Protein AF-A0A933AFI7-F1 (afdb_monomer)

Radius of gyration: 32.59 Å; Cα contacts (8 Å, |Δi|>4): 534; chains: 1; bounding box: 44×109×83 Å

Foldseek 3Di:
DDDDDDDDDDDDDDDDDDDDPPPPPPPDPPDPPPPPDPWDDKDKDWLDKDWQFFAAPLFWKKWKFKDFAAQQDKDKDKDAAQFKKKKAWQADWKWKAFPVGIDIDHHSHMDMDHHRGTIMMIDGHRTMMMMMTTDSDDDDDDPDGHTQDIDPDGDPDDGRDTKMKIKMKMKATPPDDWDWDDAQKKAWQDAKKWKDFPNDIDIHDHPHIDTDDPPTTMTIHHPDHGITIMMGMHMD

Sequence (236 aa):
MLEQSSSRPSKWRILVPVAILAVILLQGCASPTPTLTPPPPSVVATKFDASYGSAPAAGWKWGVAEITTGAEERIEETNNHGFAWIFYVIRGSTEIGTADGKKVLAAGEAAIVPARQAHSHRFLPQSQVLVFRPADRPFGEFHRGAKLYESNTALPLTPGQAYKVRIKQLTISPGSAGMTVDANFGYVMEGTLTVRAGDAVSTQQVGKAFGLPSNVTQVVSNGGTTPVRFILVDLH

pLDDT: mean 79.35, std 16.87, range [35.25, 96.69]

Structure (mmCIF, N/CA/C/O backbone):
data_AF-A0A933AFI7-F1
#
_entry.id   AF-A0A933AFI7-F1
#
loop_
_atom_site.group_PDB
_atom_site.id
_atom_site.type_symbol
_atom_site.label_atom_id
_atom_site.label_alt_id
_atom_site.label_comp_id
_atom_site.label_asym_id
_atom_site.label_entity_id
_atom_site.label_seq_id
_atom_site.pdbx_PDB_ins_code
_atom_site.Cartn_x
_atom_site.Cartn_y
_atom_site.Cartn_z
_atom_site.occupancy
_atom_site.B_iso_or_equiv
_atom_site.auth_seq_id
_atom_site.auth_comp_id
_atom_site.auth_asym_id
_atom_site.auth_atom_id
_atom_sit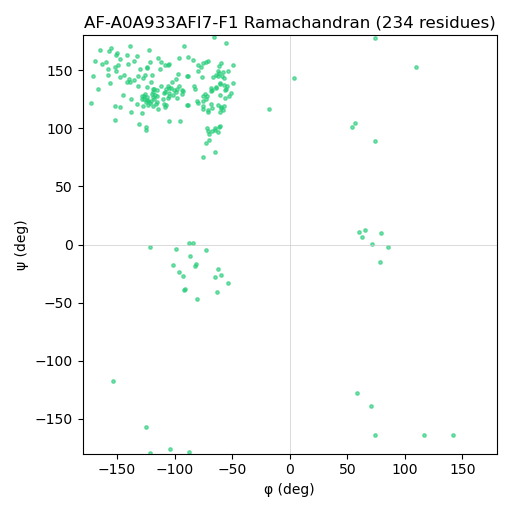e.pdbx_PDB_model_num
ATOM 1 N N . MET A 1 1 ? -19.751 81.060 25.992 1.00 40.50 1 MET A N 1
ATOM 2 C CA . MET A 1 1 ? -19.382 82.437 26.386 1.00 40.50 1 MET A CA 1
ATOM 3 C C . MET A 1 1 ? -19.095 82.399 27.884 1.00 40.50 1 MET A C 1
ATOM 5 O O . MET A 1 1 ? -19.770 81.615 28.532 1.00 40.50 1 MET A O 1
ATOM 9 N N . LEU A 1 2 ? -18.048 83.108 28.331 1.00 39.53 2 LEU A N 1
ATOM 10 C CA . LEU A 1 2 ? -17.676 83.585 29.690 1.00 39.53 2 LEU A CA 1
ATOM 11 C C . LEU A 1 2 ? -18.581 83.153 30.890 1.00 39.53 2 LEU A C 1
ATOM 13 O O . LEU A 1 2 ? -19.794 83.111 30.757 1.00 39.53 2 LEU A O 1
ATOM 17 N N . GLU A 1 3 ? -18.102 82.868 32.109 1.00 38.88 3 GLU A N 1
ATOM 18 C CA . GLU A 1 3 ? -16.879 83.346 32.766 1.00 38.88 3 GLU A CA 1
ATOM 19 C C . GLU A 1 3 ? -16.485 82.511 34.005 1.00 38.88 3 GLU A C 1
ATOM 21 O O . GLU A 1 3 ? -17.251 81.713 34.540 1.00 38.88 3 GLU A O 1
ATOM 26 N N . GLN A 1 4 ? -15.257 82.757 34.459 1.00 40.00 4 GLN A N 1
ATOM 27 C CA . GLN A 1 4 ? -14.673 82.374 35.743 1.00 40.00 4 GLN A CA 1
ATOM 28 C C . GLN A 1 4 ? -15.396 82.990 36.957 1.00 40.00 4 GLN A C 1
ATOM 30 O O . GLN A 1 4 ? -15.785 84.150 36.907 1.00 40.00 4 GLN A O 1
ATOM 35 N N . SER A 1 5 ? -15.397 82.287 38.098 1.00 45.59 5 SER A N 1
ATOM 36 C CA . SER A 1 5 ? -15.122 82.841 39.447 1.00 45.59 5 SER A CA 1
ATOM 37 C C . SER A 1 5 ? -15.033 81.664 40.443 1.00 45.59 5 SER A C 1
ATOM 39 O O . SER A 1 5 ? -15.913 80.815 40.438 1.00 45.59 5 SER A O 1
ATOM 41 N N . SER A 1 6 ? -13.971 81.387 41.210 1.00 44.69 6 SER A N 1
ATOM 42 C CA . SER A 1 6 ? -13.111 82.214 42.077 1.00 44.69 6 SER A CA 1
ATOM 43 C C . SER A 1 6 ? -13.749 82.645 43.408 1.00 44.69 6 SER A C 1
ATOM 45 O O . SER A 1 6 ? -14.269 83.748 43.538 1.00 44.69 6 SER A O 1
ATOM 47 N N . SER A 1 7 ? -13.601 81.826 44.458 1.00 49.75 7 SER A N 1
ATOM 48 C CA . SER A 1 7 ? -13.198 82.320 45.793 1.00 49.75 7 SER A CA 1
ATOM 49 C C . SER A 1 7 ? -12.874 81.190 46.788 1.00 49.75 7 SER A C 1
ATOM 51 O O . SER A 1 7 ? -13.448 80.107 46.765 1.00 49.75 7 SER A O 1
ATOM 53 N N . ARG A 1 8 ? -11.884 81.465 47.647 1.00 44.22 8 ARG A N 1
ATOM 54 C CA . ARG A 1 8 ? -11.471 80.700 48.849 1.00 44.22 8 ARG A CA 1
ATOM 55 C C . ARG A 1 8 ? -12.325 81.192 50.056 1.00 44.22 8 ARG A C 1
ATOM 57 O O . ARG A 1 8 ? -13.075 82.140 49.838 1.00 44.22 8 ARG A O 1
ATOM 64 N N . PRO A 1 9 ? -12.190 80.725 51.324 1.00 53.69 9 PRO A N 1
ATOM 65 C CA . PRO A 1 9 ? -11.223 79.792 51.931 1.00 53.69 9 PRO A CA 1
ATOM 66 C C . PRO A 1 9 ? -11.963 78.608 52.643 1.00 53.69 9 PRO A C 1
ATOM 68 O O . PRO A 1 9 ? -13.068 78.287 52.238 1.00 53.69 9 PRO A O 1
ATOM 71 N N . SER A 1 10 ? -11.473 77.842 53.635 1.00 43.66 10 SER A N 1
ATOM 72 C CA . SER A 1 10 ? -10.356 78.049 54.572 1.00 43.66 10 SER A CA 1
ATOM 73 C C . SER A 1 10 ? -9.693 76.761 55.120 1.00 43.66 10 SER A C 1
ATOM 75 O O . SER A 1 10 ? -9.017 76.061 54.373 1.00 43.66 10 SER A O 1
ATOM 77 N N . LYS A 1 11 ? -9.756 76.530 56.439 1.00 46.41 11 LYS A N 1
ATOM 78 C CA . LYS A 1 11 ? -9.059 75.522 57.256 1.00 46.41 11 LYS A CA 1
ATOM 79 C C . LYS A 1 11 ? -9.853 75.313 58.550 1.00 46.41 11 LYS A C 1
ATOM 81 O O . LYS A 1 11 ? -10.286 76.315 59.097 1.00 46.41 11 LYS A O 1
ATOM 86 N N . TRP A 1 12 ? -9.880 74.096 59.105 1.00 35.25 12 TRP A N 1
ATOM 87 C CA . TRP A 1 12 ? -9.570 73.809 60.524 1.00 35.25 12 TRP A CA 1
ATOM 88 C C . TRP A 1 12 ? -9.371 72.289 60.735 1.00 35.25 12 TRP A C 1
ATOM 90 O O . TRP A 1 12 ? -10.195 71.506 60.290 1.00 35.25 12 TRP A O 1
ATOM 100 N N . ARG A 1 13 ? -8.299 71.929 61.468 1.00 45.53 13 ARG A N 1
ATOM 101 C CA . ARG A 1 13 ? -8.084 70.710 62.301 1.00 45.53 13 ARG A CA 1
ATOM 102 C C . ARG A 1 13 ? -8.293 69.345 61.609 1.00 45.53 13 ARG A C 1
ATOM 104 O O . ARG A 1 13 ? -9.406 68.910 61.376 1.00 45.53 13 ARG A O 1
ATOM 111 N N . ILE A 1 14 ? -7.221 68.659 61.201 1.00 44.84 14 ILE A N 1
ATOM 112 C CA . ILE A 1 14 ? -6.371 67.789 62.051 1.00 44.84 14 ILE A CA 1
ATOM 113 C C . ILE A 1 14 ? -7.169 66.677 62.748 1.00 44.84 14 ILE A C 1
ATOM 115 O O . ILE A 1 14 ? -7.770 66.908 63.793 1.00 44.84 14 ILE A O 1
ATOM 119 N N . LEU A 1 15 ? -7.017 65.457 62.231 1.00 38.81 15 LEU A N 1
ATOM 120 C CA . LEU A 1 15 ? -6.944 64.219 63.007 1.00 38.81 15 LEU A CA 1
ATOM 121 C C . LEU A 1 15 ? -6.102 63.221 62.201 1.00 38.81 15 LEU A C 1
ATOM 123 O O . LEU A 1 15 ? -6.434 62.902 61.063 1.00 38.81 15 LEU A O 1
ATOM 127 N N . VAL A 1 16 ? -4.980 62.781 62.772 1.00 44.69 16 VAL A N 1
ATOM 128 C CA . VAL A 1 16 ? -4.105 61.754 62.190 1.00 44.69 16 VAL A CA 1
ATOM 129 C C . VAL A 1 16 ? -4.446 60.416 62.836 1.00 44.69 16 VAL A C 1
ATOM 131 O O . VAL A 1 16 ? -4.340 60.308 64.057 1.00 44.69 16 VAL A O 1
ATOM 134 N N . PRO A 1 17 ? -4.752 59.384 62.041 1.00 44.03 17 PRO A N 1
ATOM 135 C CA . PRO A 1 17 ? -4.486 58.013 62.429 1.00 44.03 17 PRO A CA 1
ATOM 136 C C . PRO A 1 17 ? -3.451 57.375 61.495 1.00 44.03 17 PRO A C 1
ATOM 138 O O . PRO A 1 17 ? -3.616 57.304 60.280 1.00 44.03 17 PRO A O 1
ATOM 141 N N . VAL A 1 18 ? -2.380 56.915 62.136 1.00 43.66 18 VAL A N 1
ATOM 142 C CA . VAL A 1 18 ? -1.371 55.943 61.697 1.00 43.66 18 VAL A CA 1
ATOM 143 C C . VAL A 1 18 ? -1.817 55.066 60.516 1.00 43.66 18 VAL A C 1
ATOM 145 O O . VAL A 1 18 ? -2.717 54.238 60.649 1.00 43.66 18 VAL A O 1
ATOM 148 N N . ALA A 1 19 ? -1.126 55.189 59.380 1.00 42.03 19 ALA A N 1
ATOM 149 C CA . ALA A 1 19 ? -1.287 54.266 58.263 1.00 42.03 19 ALA A CA 1
ATOM 150 C C . ALA A 1 19 ? -0.680 52.899 58.620 1.00 42.03 19 ALA A C 1
ATOM 152 O O . ALA A 1 19 ? 0.535 52.770 58.778 1.00 42.03 19 ALA A O 1
ATOM 153 N N . ILE A 1 20 ? -1.524 51.872 58.724 1.00 45.84 20 ILE A N 1
ATOM 154 C CA . ILE A 1 20 ? -1.076 50.480 58.811 1.00 45.84 20 ILE A CA 1
ATOM 155 C C . ILE A 1 20 ? -0.538 50.078 57.435 1.00 45.84 20 ILE A C 1
ATOM 157 O O . ILE A 1 20 ? -1.280 50.041 56.452 1.00 45.84 20 ILE A O 1
ATOM 161 N N . LEU A 1 21 ? 0.759 49.779 57.367 1.00 41.38 21 LEU A N 1
ATOM 162 C CA . LEU A 1 21 ? 1.426 49.322 56.152 1.00 41.38 21 LEU A CA 1
ATOM 163 C C . LEU A 1 21 ? 1.011 47.874 55.843 1.00 41.38 21 LEU A C 1
ATOM 165 O O . LEU A 1 21 ? 1.660 46.919 56.268 1.00 41.38 21 LEU A O 1
ATOM 169 N N . ALA A 1 22 ? -0.090 47.707 55.112 1.00 44.81 22 ALA A N 1
ATOM 170 C CA . ALA A 1 22 ? -0.533 46.404 54.632 1.00 44.81 22 ALA A CA 1
ATOM 171 C C . ALA A 1 22 ? 0.410 45.894 53.527 1.00 44.81 22 ALA A C 1
ATOM 173 O O . ALA A 1 22 ? 0.282 46.260 52.358 1.00 44.81 22 ALA A O 1
ATOM 174 N N . VAL A 1 23 ? 1.359 45.030 53.897 1.00 45.06 23 VAL A N 1
ATOM 175 C CA . VAL A 1 23 ? 2.173 44.275 52.936 1.00 45.06 23 VAL A CA 1
ATOM 176 C C . VAL A 1 23 ? 1.281 43.232 52.265 1.00 45.06 23 VAL A C 1
ATOM 178 O O . VAL A 1 23 ? 1.073 42.137 52.788 1.00 45.06 23 VAL A O 1
ATOM 181 N N . ILE A 1 24 ? 0.740 43.574 51.095 1.00 50.84 24 ILE A N 1
ATOM 182 C CA . ILE A 1 24 ? 0.056 42.612 50.231 1.00 50.84 24 ILE A CA 1
ATOM 183 C C . ILE A 1 24 ? 1.125 41.705 49.617 1.00 50.84 24 ILE A C 1
ATOM 185 O O . ILE A 1 24 ? 1.790 42.066 48.646 1.00 50.84 24 ILE A O 1
ATOM 189 N N . LEU A 1 25 ? 1.286 40.509 50.187 1.00 43.81 25 LEU A N 1
ATOM 190 C CA . LEU A 1 25 ? 1.999 39.421 49.529 1.00 43.81 25 LEU A CA 1
ATOM 191 C C . LEU A 1 25 ? 1.220 39.007 48.277 1.00 43.81 25 LEU A C 1
ATOM 193 O O . LEU A 1 25 ? 0.250 38.255 48.349 1.00 43.81 25 LEU A O 1
ATOM 197 N N . LEU A 1 26 ? 1.685 39.479 47.120 1.00 46.00 26 LEU A N 1
ATOM 198 C CA . LEU A 1 26 ? 1.352 38.917 45.814 1.00 46.00 26 LEU A CA 1
ATOM 199 C C . LEU A 1 26 ? 1.925 37.495 45.726 1.00 46.00 26 LEU A C 1
ATOM 201 O O . LEU A 1 26 ? 2.975 37.261 45.128 1.00 46.00 26 LEU A O 1
ATOM 205 N N . GLN A 1 27 ? 1.232 36.532 46.337 1.00 51.75 27 GLN A N 1
ATOM 206 C CA . GLN A 1 27 ? 1.428 35.122 46.029 1.00 51.75 27 GLN A CA 1
ATOM 207 C C . GLN A 1 27 ? 0.988 34.908 44.583 1.00 51.75 27 GLN A C 1
ATOM 209 O O . GLN A 1 27 ? -0.200 34.804 44.286 1.00 51.75 27 GLN A O 1
ATOM 214 N N . GLY A 1 28 ? 1.962 34.896 43.672 1.00 46.94 28 GLY A N 1
ATOM 215 C CA . GLY A 1 28 ? 1.711 34.593 42.274 1.00 46.94 28 GLY A CA 1
ATOM 216 C C . GLY A 1 28 ? 1.047 33.227 42.165 1.00 46.94 28 GLY A C 1
ATOM 217 O O . GLY A 1 28 ? 1.631 32.220 42.565 1.00 46.94 28 GLY A O 1
ATOM 218 N N . CYS A 1 29 ? -0.166 33.190 41.612 1.00 50.03 29 CYS A N 1
ATOM 219 C CA . CYS A 1 29 ? -0.793 31.944 41.205 1.00 50.03 29 CYS A CA 1
ATOM 220 C C . CYS A 1 29 ? 0.082 31.311 40.119 1.00 50.03 29 CYS A C 1
ATOM 222 O O . CYS A 1 29 ? -0.010 31.676 38.945 1.00 50.03 29 CYS A O 1
ATOM 224 N N . ALA A 1 30 ? 0.939 30.370 40.514 1.00 54.28 30 ALA A N 1
ATOM 225 C CA . ALA A 1 30 ? 1.622 29.497 39.580 1.00 54.28 30 ALA A CA 1
ATOM 226 C C . ALA A 1 30 ? 0.542 28.715 38.826 1.00 54.28 30 ALA A C 1
ATOM 228 O O . ALA A 1 30 ? -0.061 27.789 39.369 1.00 54.28 30 ALA A O 1
ATOM 229 N N . SER A 1 31 ? 0.256 29.137 37.592 1.00 58.81 31 SER A N 1
ATOM 230 C CA . SER A 1 31 ? -0.635 28.388 36.710 1.00 58.81 31 SER A CA 1
ATOM 231 C C . SER A 1 31 ? -0.068 26.975 36.591 1.00 58.81 31 SER A C 1
ATOM 233 O O . SER A 1 31 ? 1.122 26.855 36.279 1.00 58.81 31 SER A O 1
ATOM 235 N N . PRO A 1 32 ? -0.856 25.917 36.859 1.00 56.94 32 PRO A N 1
ATOM 236 C CA . PRO A 1 32 ? -0.352 24.557 36.773 1.00 56.94 32 PRO A CA 1
ATOM 237 C C . PRO A 1 32 ? 0.157 24.341 35.353 1.00 56.94 32 PRO A C 1
ATOM 239 O O . PRO A 1 32 ? -0.609 24.422 34.392 1.00 56.94 32 PRO A O 1
ATOM 242 N N . THR A 1 33 ? 1.466 24.121 35.214 1.00 60.06 33 THR A N 1
ATOM 243 C CA . THR A 1 33 ? 2.064 23.823 33.915 1.00 60.06 33 THR A CA 1
ATOM 244 C C . THR A 1 33 ? 1.388 22.555 33.402 1.00 60.06 33 THR A C 1
ATOM 246 O O . THR A 1 33 ? 1.478 21.530 34.086 1.00 60.06 33 THR A O 1
ATOM 249 N N . PRO A 1 34 ? 0.672 22.594 32.262 1.00 60.03 34 PRO A N 1
ATOM 250 C CA . PRO A 1 34 ? -0.054 21.429 31.788 1.00 60.03 34 PRO A CA 1
ATOM 251 C C . PRO A 1 34 ? 0.953 20.308 31.565 1.00 60.03 34 PRO A C 1
ATOM 253 O O . PRO A 1 34 ? 1.889 20.447 30.777 1.00 60.03 34 PRO A O 1
ATOM 256 N N . THR A 1 35 ? 0.787 19.207 32.299 1.00 49.94 35 THR A N 1
ATOM 257 C CA . THR A 1 35 ? 1.648 18.038 32.157 1.00 49.94 35 THR A CA 1
ATOM 258 C C . THR A 1 35 ? 1.376 17.437 30.786 1.00 49.94 35 THR A C 1
ATOM 260 O O . THR A 1 35 ? 0.390 16.725 30.593 1.00 49.94 35 THR A O 1
ATOM 263 N N . LEU A 1 36 ? 2.224 17.776 29.813 1.00 58.47 36 LEU A N 1
ATOM 264 C CA . LEU A 1 36 ? 2.149 17.233 28.464 1.00 58.47 36 LEU A CA 1
ATOM 265 C C . LEU A 1 36 ? 2.358 15.723 28.556 1.00 58.47 36 LEU A C 1
ATOM 267 O O . LEU A 1 36 ? 3.479 15.242 28.718 1.00 58.47 36 LEU A O 1
ATOM 271 N N . THR A 1 37 ? 1.255 14.979 28.485 1.00 62.97 37 THR A N 1
ATOM 272 C CA . THR A 1 37 ? 1.304 13.523 28.368 1.00 62.97 37 THR A CA 1
ATOM 273 C C . THR A 1 37 ? 2.059 13.205 27.076 1.00 62.97 37 THR A C 1
ATOM 275 O O . THR A 1 37 ? 1.704 13.778 26.040 1.00 62.97 37 THR A O 1
ATOM 278 N N . PRO A 1 38 ? 3.096 12.347 27.100 1.00 63.47 38 PRO A N 1
ATOM 279 C CA . PRO A 1 38 ? 3.824 11.998 25.888 1.00 63.47 38 PRO A CA 1
ATOM 280 C C . PRO A 1 38 ? 2.854 11.470 24.821 1.00 63.47 38 PRO A C 1
ATOM 282 O O . PRO A 1 38 ? 1.973 10.672 25.161 1.00 63.47 38 PRO A O 1
ATOM 285 N N . PRO A 1 39 ? 2.978 11.887 23.548 1.00 63.12 39 PRO A N 1
ATOM 286 C CA . PRO A 1 39 ? 2.109 11.380 22.497 1.00 63.12 39 PRO A CA 1
ATOM 287 C C . PRO A 1 39 ? 2.280 9.856 22.377 1.00 63.12 39 PRO A C 1
ATOM 289 O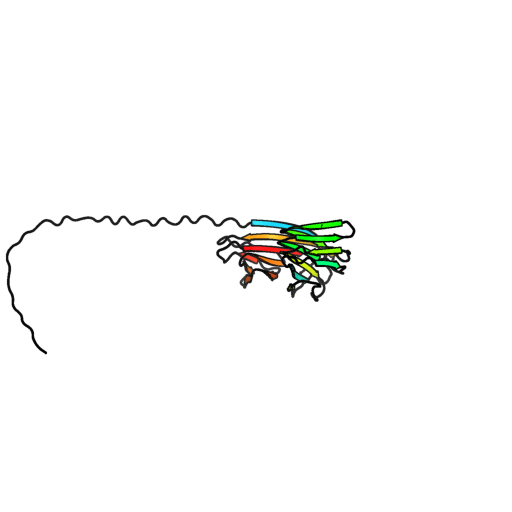 O . PRO A 1 39 ? 3.413 9.366 22.461 1.00 63.12 39 PRO A O 1
ATOM 292 N N . PRO A 1 40 ? 1.190 9.087 22.185 1.00 67.25 40 PRO A N 1
ATOM 293 C CA . PRO A 1 40 ? 1.275 7.633 22.126 1.00 67.25 40 PRO A CA 1
ATOM 294 C C . PRO A 1 40 ? 2.208 7.174 20.991 1.00 67.25 40 PRO A C 1
ATOM 296 O O . PRO A 1 40 ? 2.265 7.825 19.941 1.00 67.25 40 PRO A O 1
ATOM 299 N N . PRO A 1 41 ? 2.954 6.071 21.178 1.00 69.38 41 PRO A N 1
ATOM 300 C CA . PRO A 1 41 ? 3.988 5.651 20.240 1.00 69.38 41 PRO A CA 1
ATOM 301 C C . PRO A 1 41 ? 3.408 5.288 18.869 1.00 69.38 41 PRO A C 1
ATOM 303 O O . PRO A 1 41 ? 2.318 4.724 18.765 1.00 69.38 41 PRO A O 1
ATOM 306 N N . SER A 1 42 ? 4.171 5.572 17.814 1.00 81.75 42 SER A N 1
ATOM 307 C CA . SER A 1 42 ? 3.844 5.131 16.457 1.00 81.75 42 SER A CA 1
ATOM 308 C C . SER A 1 42 ? 3.879 3.603 16.367 1.00 81.75 42 SER A C 1
ATOM 310 O O . SER A 1 42 ? 4.821 2.968 16.843 1.00 81.75 42 SER A O 1
ATOM 312 N N . VAL A 1 43 ? 2.880 3.010 15.716 1.00 86.31 43 VAL A N 1
ATOM 313 C CA . VAL A 1 43 ? 2.753 1.555 15.545 1.00 86.31 43 VAL A CA 1
ATOM 314 C C . VAL A 1 43 ? 3.129 1.175 14.117 1.00 86.31 43 VAL A C 1
ATOM 316 O O . VAL A 1 43 ? 2.664 1.806 13.170 1.00 86.31 43 VAL A O 1
ATOM 319 N N . VAL A 1 44 ? 3.931 0.120 13.961 1.00 90.62 44 VAL A N 1
ATOM 320 C CA . VAL A 1 44 ? 4.289 -0.478 12.665 1.00 90.62 44 VAL A CA 1
ATOM 321 C C . VAL A 1 44 ? 3.969 -1.968 12.710 1.00 90.62 44 VAL A C 1
ATOM 323 O O . VAL A 1 44 ? 4.408 -2.667 13.619 1.00 90.62 44 VAL A O 1
ATOM 326 N N . ALA A 1 45 ? 3.223 -2.461 11.724 1.00 92.62 45 ALA A N 1
ATOM 327 C CA . ALA A 1 45 ? 2.880 -3.872 11.591 1.00 92.62 45 ALA A CA 1
ATOM 328 C C . ALA A 1 45 ? 3.118 -4.350 10.155 1.00 92.62 45 ALA A C 1
ATOM 330 O O . ALA A 1 45 ? 2.498 -3.843 9.218 1.00 92.62 45 ALA A O 1
ATOM 331 N N . THR A 1 46 ? 3.971 -5.358 9.968 1.00 94.88 46 THR A N 1
ATOM 332 C CA . THR A 1 46 ? 4.051 -6.080 8.691 1.00 94.88 46 THR A CA 1
ATOM 333 C C . THR A 1 46 ? 2.755 -6.863 8.501 1.00 94.88 46 THR A C 1
ATOM 335 O O . THR A 1 46 ? 2.421 -7.723 9.312 1.00 94.88 46 THR A O 1
ATOM 338 N N . LYS A 1 47 ? 2.005 -6.538 7.448 1.00 95.06 47 LYS A N 1
ATOM 339 C CA . LYS A 1 47 ? 0.741 -7.197 7.084 1.00 95.06 47 LYS A CA 1
ATOM 340 C C . LYS A 1 47 ? 0.921 -8.278 6.028 1.00 95.06 47 LYS A C 1
ATOM 342 O O . LYS A 1 47 ? 0.099 -9.181 5.923 1.00 95.06 47 LYS A O 1
ATOM 347 N N . PHE A 1 48 ? 1.987 -8.171 5.245 1.00 94.88 48 PHE A N 1
ATOM 348 C CA . PHE A 1 48 ? 2.296 -9.085 4.160 1.00 94.88 48 PHE A CA 1
ATOM 349 C C . PHE A 1 48 ? 3.797 -9.045 3.879 1.00 94.88 48 PHE A C 1
ATOM 351 O O . PHE A 1 48 ? 4.381 -7.962 3.892 1.00 94.88 48 PHE A O 1
ATOM 358 N N . ASP A 1 49 ? 4.403 -10.201 3.632 1.00 94.31 49 ASP A N 1
ATOM 359 C CA . ASP A 1 49 ? 5.778 -10.362 3.151 1.00 94.31 49 ASP A CA 1
ATOM 360 C C . ASP A 1 49 ? 5.812 -11.674 2.357 1.00 94.31 49 ASP A C 1
ATOM 362 O O . ASP A 1 49 ? 5.645 -12.752 2.930 1.00 94.31 49 ASP A O 1
ATOM 366 N N . ALA A 1 50 ? 5.899 -11.585 1.030 1.00 90.62 50 ALA A N 1
ATOM 367 C CA . ALA A 1 50 ? 5.843 -12.753 0.156 1.00 90.62 50 ALA A CA 1
ATOM 368 C C . ALA A 1 50 ? 6.636 -12.542 -1.134 1.00 90.62 50 ALA A C 1
ATOM 370 O O . ALA A 1 50 ? 6.718 -11.431 -1.658 1.00 90.62 50 ALA A O 1
ATOM 371 N N . SER A 1 51 ? 7.184 -13.628 -1.678 1.00 88.00 51 SER A N 1
ATOM 372 C CA . SER A 1 51 ? 7.845 -13.628 -2.984 1.00 88.00 51 SER A CA 1
ATOM 373 C C . SER A 1 51 ? 6.842 -13.404 -4.116 1.00 88.00 51 SER A C 1
ATOM 375 O O . SER A 1 51 ? 5.816 -14.075 -4.185 1.00 88.00 51 SER A O 1
ATOM 377 N N . TYR A 1 52 ? 7.168 -12.487 -5.025 1.00 78.81 52 TYR A N 1
ATOM 378 C CA . TYR A 1 52 ? 6.368 -12.151 -6.208 1.00 78.81 52 TYR A CA 1
ATOM 379 C C . TYR A 1 52 ? 6.917 -12.786 -7.501 1.00 78.81 52 TYR A C 1
ATOM 381 O O . TYR A 1 52 ? 6.197 -12.904 -8.489 1.00 78.81 52 TYR A O 1
ATOM 389 N N . GLY A 1 53 ? 8.176 -13.237 -7.491 1.00 78.88 53 GLY A N 1
ATOM 390 C CA . GLY A 1 53 ? 8.861 -13.842 -8.640 1.00 78.88 53 GLY A CA 1
ATOM 391 C C . GLY A 1 53 ? 10.065 -13.013 -9.084 1.00 78.88 53 GLY A C 1
ATOM 392 O O . GLY A 1 53 ? 10.544 -12.173 -8.328 1.00 78.88 53 GLY A O 1
ATOM 393 N N . SER A 1 54 ? 10.577 -13.245 -10.293 1.00 76.44 54 SER A N 1
ATOM 394 C CA . SER A 1 54 ? 11.737 -12.507 -10.816 1.00 76.44 54 SER A CA 1
ATOM 395 C C . SER A 1 54 ? 11.346 -11.215 -11.537 1.00 76.44 54 SER A C 1
ATOM 397 O O . SER A 1 54 ? 10.331 -11.175 -12.237 1.00 76.44 54 SER A O 1
ATOM 399 N N . ALA A 1 55 ? 12.175 -10.173 -11.426 1.00 66.38 55 ALA A N 1
ATOM 400 C CA . ALA A 1 55 ? 11.976 -8.942 -12.190 1.00 66.38 55 ALA A CA 1
ATOM 401 C C . ALA A 1 55 ? 12.402 -9.100 -13.666 1.00 66.38 55 ALA A C 1
ATOM 403 O O . ALA A 1 55 ? 13.397 -9.776 -13.958 1.00 66.38 55 ALA A O 1
ATOM 404 N N . PRO A 1 56 ? 11.684 -8.453 -14.606 1.00 63.44 56 PRO A N 1
ATOM 405 C CA . PRO A 1 56 ? 12.049 -8.375 -16.010 1.00 63.44 56 PRO A CA 1
ATOM 406 C C . PRO A 1 56 ? 13.263 -7.460 -16.197 1.00 63.44 56 PRO A C 1
ATOM 408 O O . PRO A 1 56 ? 13.519 -6.556 -15.403 1.00 63.44 56 PRO A O 1
ATOM 411 N N . ALA A 1 57 ? 13.975 -7.645 -17.309 1.00 66.38 57 ALA A N 1
ATOM 412 C CA . ALA A 1 57 ? 15.210 -6.913 -17.596 1.00 66.38 57 ALA A CA 1
ATOM 413 C C . ALA A 1 57 ? 15.046 -5.382 -17.719 1.00 66.38 57 ALA A C 1
ATOM 415 O O . ALA A 1 57 ? 16.020 -4.656 -17.552 1.00 66.38 57 ALA A O 1
ATOM 416 N N . ALA A 1 58 ? 13.831 -4.890 -17.984 1.00 65.19 58 ALA A N 1
ATOM 417 C CA . ALA A 1 58 ? 13.514 -3.460 -18.065 1.00 65.19 58 ALA A CA 1
ATOM 418 C C . ALA A 1 58 ? 13.213 -2.800 -16.698 1.00 65.19 58 ALA A C 1
ATOM 420 O O . ALA A 1 58 ? 12.883 -1.615 -16.649 1.00 65.19 58 ALA A O 1
ATOM 421 N N . GLY A 1 59 ? 13.294 -3.557 -15.596 1.00 65.38 59 GLY A N 1
ATOM 422 C CA . GLY A 1 59 ? 12.837 -3.127 -14.275 1.00 65.38 59 GLY A CA 1
ATOM 423 C C . GLY A 1 59 ? 11.310 -3.129 -14.143 1.00 65.38 59 GLY A C 1
ATOM 424 O O . GLY A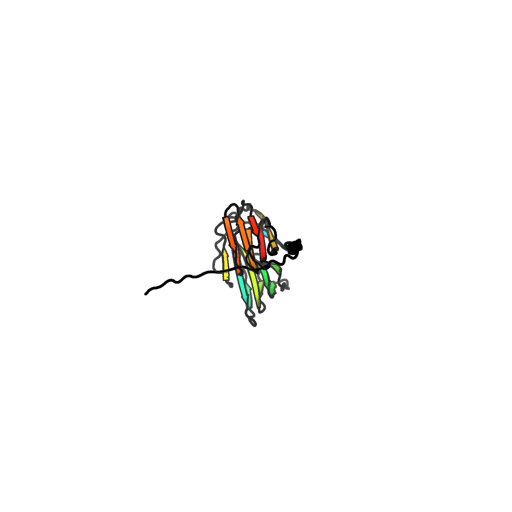 1 59 ? 10.575 -3.442 -15.082 1.00 65.38 59 GLY A O 1
ATOM 425 N N . TRP A 1 60 ? 10.816 -2.788 -12.952 1.00 70.50 60 TRP A N 1
ATOM 426 C CA . TRP A 1 60 ? 9.380 -2.711 -12.678 1.00 70.50 60 TRP A CA 1
ATOM 427 C C . TRP A 1 60 ? 8.909 -1.279 -12.496 1.00 70.50 60 TRP A C 1
ATOM 429 O O . TRP A 1 60 ? 9.310 -0.602 -11.552 1.00 70.50 60 TRP A O 1
ATOM 439 N N . LYS A 1 61 ? 7.960 -0.854 -13.327 1.00 74.94 61 LYS A N 1
ATOM 440 C CA . LYS A 1 61 ? 6.984 0.148 -12.903 1.00 74.94 61 LYS A CA 1
ATOM 441 C C . LYS A 1 61 ? 5.997 -0.491 -11.939 1.00 74.94 61 LYS A C 1
ATOM 443 O O . LYS A 1 61 ? 5.786 -1.701 -11.972 1.00 74.94 61 LYS A O 1
ATOM 448 N N . TRP A 1 62 ? 5.355 0.315 -11.112 1.00 75.25 62 TRP A N 1
ATOM 449 C CA . TRP A 1 62 ? 4.238 -0.123 -10.284 1.00 75.25 62 TRP A CA 1
ATOM 450 C C . TRP A 1 62 ? 3.093 0.876 -10.398 1.00 75.25 62 TRP A C 1
ATOM 452 O O . TRP A 1 62 ? 3.258 2.011 -10.842 1.00 75.25 62 TRP A O 1
ATOM 462 N N . GLY A 1 63 ? 1.906 0.445 -10.013 1.00 79.94 63 GLY A N 1
ATOM 463 C CA . GLY A 1 63 ? 0.712 1.270 -10.060 1.00 79.94 63 GLY A CA 1
ATOM 464 C C . GLY A 1 63 ? -0.369 0.674 -9.187 1.00 79.94 63 GLY A C 1
ATOM 465 O O . GLY A 1 63 ? -0.357 -0.523 -8.892 1.00 79.94 63 GLY A O 1
ATOM 466 N N . VAL A 1 64 ? -1.270 1.539 -8.746 1.00 85.62 64 VAL A N 1
ATOM 467 C CA . VAL A 1 64 ? -2.277 1.248 -7.731 1.00 85.62 64 VAL A CA 1
ATOM 468 C C . VAL A 1 64 ? -3.631 1.655 -8.283 1.00 85.62 64 VAL A C 1
ATOM 470 O O . VAL A 1 64 ? -3.804 2.802 -8.706 1.00 85.62 64 VAL A O 1
ATOM 473 N N . ALA A 1 65 ? -4.589 0.736 -8.241 1.00 86.94 65 ALA A N 1
ATOM 474 C CA . ALA A 1 65 ? -6.001 1.076 -8.286 1.00 86.94 65 ALA A CA 1
ATOM 475 C C . ALA A 1 65 ? -6.666 0.774 -6.951 1.00 86.94 65 ALA A C 1
ATOM 477 O O . ALA A 1 65 ? -6.221 -0.074 -6.176 1.00 86.94 65 ALA A O 1
ATOM 478 N N . GLU A 1 66 ? -7.772 1.465 -6.731 1.00 89.31 66 GLU A N 1
ATOM 479 C CA . GLU A 1 66 ? -8.732 1.162 -5.689 1.00 89.31 66 GLU A CA 1
ATOM 480 C C . GLU A 1 66 ? -10.010 0.596 -6.309 1.00 89.31 66 GLU A C 1
ATOM 482 O O . GLU A 1 66 ? -10.582 1.175 -7.235 1.00 89.31 66 GLU A O 1
ATOM 487 N N . ILE A 1 67 ? -10.483 -0.516 -5.754 1.00 89.06 67 ILE A N 1
ATOM 488 C CA . ILE A 1 67 ? -11.813 -1.063 -6.004 1.00 89.06 67 ILE A CA 1
ATOM 489 C C . ILE A 1 67 ? -12.643 -0.815 -4.747 1.00 89.06 67 ILE A C 1
ATOM 491 O O . ILE A 1 67 ? -12.299 -1.289 -3.662 1.00 89.06 67 ILE A O 1
ATOM 495 N N . THR A 1 68 ? -13.735 -0.070 -4.891 1.00 89.88 68 THR A N 1
ATOM 496 C CA . THR A 1 68 ? -14.753 0.124 -3.853 1.00 89.88 68 THR A CA 1
ATOM 497 C C . THR A 1 68 ? -16.062 -0.526 -4.280 1.00 89.88 68 THR A C 1
ATOM 499 O O . THR A 1 68 ? -16.333 -0.644 -5.472 1.00 89.88 68 THR A O 1
ATOM 502 N N . THR A 1 69 ? -16.854 -0.970 -3.304 1.00 88.75 69 THR A N 1
ATOM 503 C CA . THR A 1 69 ? -18.186 -1.557 -3.528 1.00 88.75 69 THR A CA 1
ATOM 504 C C . THR A 1 69 ? -19.244 -0.877 -2.667 1.00 88.75 69 THR A C 1
ATOM 506 O O . THR A 1 69 ? -18.986 -0.502 -1.517 1.00 88.75 69 THR A O 1
ATOM 509 N N . GLY A 1 70 ? -20.445 -0.719 -3.226 1.00 85.00 70 GLY A N 1
ATOM 510 C CA . GLY A 1 70 ? -21.630 -0.218 -2.529 1.00 85.00 70 GLY A CA 1
ATOM 511 C C . GLY A 1 70 ? -22.151 -1.147 -1.420 1.00 85.00 70 GLY A C 1
ATOM 512 O O . GLY A 1 70 ? -21.619 -2.229 -1.179 1.00 85.00 70 GLY A O 1
ATOM 513 N N . ALA A 1 71 ? -23.220 -0.724 -0.735 1.00 82.00 71 ALA A N 1
ATOM 514 C CA . ALA A 1 71 ? -23.775 -1.428 0.431 1.00 82.00 71 ALA A CA 1
ATOM 515 C C . ALA A 1 71 ? -24.356 -2.822 0.129 1.00 82.00 71 ALA A C 1
ATOM 517 O O . ALA A 1 71 ? -24.331 -3.695 0.992 1.00 82.00 71 ALA A O 1
ATOM 518 N N . GLU A 1 72 ? -24.826 -3.041 -1.100 1.00 78.19 72 GLU A N 1
ATOM 519 C CA . GLU A 1 72 ? -25.372 -4.323 -1.572 1.00 78.19 72 GLU A CA 1
ATOM 520 C C . GLU A 1 72 ? -24.603 -4.876 -2.783 1.00 78.19 72 GLU A C 1
ATOM 522 O O . GLU A 1 72 ? -24.892 -5.971 -3.267 1.00 78.19 72 GLU A O 1
ATOM 527 N N . GLU A 1 73 ? -23.604 -4.136 -3.271 1.00 75.06 73 GLU A N 1
ATOM 528 C CA . GLU A 1 73 ? -22.878 -4.474 -4.489 1.00 75.06 73 GLU A CA 1
ATOM 529 C C . GLU A 1 73 ? -22.027 -5.729 -4.281 1.00 75.06 73 GLU A C 1
ATOM 531 O O . GLU A 1 73 ? -21.142 -5.785 -3.426 1.00 75.06 73 GLU A O 1
ATOM 536 N N . ARG A 1 74 ? -22.305 -6.745 -5.096 1.00 71.94 74 ARG A N 1
ATOM 537 C CA . ARG A 1 74 ? -21.528 -7.976 -5.197 1.00 71.94 74 ARG A CA 1
ATOM 538 C C . ARG A 1 74 ? -21.071 -8.098 -6.636 1.00 71.94 74 ARG A C 1
ATOM 540 O O . ARG A 1 74 ? -21.897 -8.134 -7.543 1.00 71.94 74 ARG A O 1
ATOM 547 N N . ILE A 1 75 ? -19.765 -8.167 -6.825 1.00 73.62 75 ILE A N 1
ATOM 548 C CA . ILE A 1 75 ? -19.139 -8.347 -8.135 1.00 73.62 75 ILE A CA 1
ATOM 549 C C . ILE A 1 75 ? -18.512 -9.731 -8.130 1.00 73.62 75 ILE A C 1
ATOM 551 O O . ILE A 1 75 ? -17.869 -10.080 -7.145 1.00 73.62 75 ILE A O 1
ATOM 555 N N . GLU A 1 76 ? -18.665 -10.489 -9.211 1.00 76.69 76 GLU A N 1
ATOM 556 C CA . GLU A 1 76 ? -17.892 -11.704 -9.467 1.00 76.69 76 GLU A CA 1
ATOM 557 C C . GLU A 1 76 ? -17.281 -11.592 -10.867 1.00 76.69 76 GLU A C 1
ATOM 559 O O . GLU A 1 76 ? -17.993 -11.420 -11.855 1.00 76.69 76 GLU A O 1
ATOM 564 N N . GLU A 1 77 ? -15.954 -11.626 -10.944 1.00 76.31 77 GLU A N 1
ATOM 565 C CA . GLU A 1 77 ? -15.187 -11.494 -12.185 1.00 76.31 77 GLU A CA 1
ATOM 566 C C . GLU A 1 77 ? -14.242 -12.686 -12.311 1.00 76.31 77 GLU A C 1
ATOM 568 O O . GLU A 1 77 ? -13.505 -12.984 -11.378 1.00 76.31 77 GLU A O 1
ATOM 573 N N . THR A 1 78 ? -14.237 -13.364 -13.461 1.00 70.38 78 THR A N 1
ATOM 574 C CA . THR A 1 78 ? -13.223 -14.381 -13.791 1.00 70.38 78 THR A CA 1
ATOM 575 C C . THR A 1 78 ? -12.166 -13.743 -14.680 1.00 70.38 78 THR A C 1
ATOM 577 O O . THR A 1 78 ? -12.513 -13.076 -15.655 1.00 70.38 78 THR A O 1
ATOM 580 N N . ASN A 1 79 ? -10.886 -13.926 -14.359 1.00 74.38 79 ASN A N 1
ATOM 581 C CA . ASN A 1 79 ? -9.794 -13.267 -15.066 1.00 74.38 79 ASN A CA 1
ATOM 582 C C . ASN A 1 79 ? -8.585 -14.204 -15.261 1.00 74.38 79 ASN A C 1
ATOM 584 O O . ASN A 1 79 ? -8.374 -15.180 -14.537 1.00 74.38 79 ASN A O 1
ATOM 588 N N . ASN A 1 80 ? -7.791 -13.901 -16.283 1.00 73.94 80 ASN A N 1
ATOM 589 C CA . ASN A 1 80 ? -6.483 -14.484 -16.538 1.00 73.94 80 ASN A CA 1
ATOM 590 C C . ASN A 1 80 ? -5.613 -13.406 -17.197 1.00 73.94 80 ASN A C 1
ATOM 592 O O . ASN A 1 80 ? -5.925 -12.920 -18.283 1.00 73.94 80 ASN A O 1
ATOM 596 N N . HIS A 1 81 ? -4.520 -13.036 -16.537 1.00 73.31 81 HIS A N 1
ATOM 597 C CA . HIS A 1 81 ? -3.680 -11.908 -16.923 1.00 73.31 81 HIS A CA 1
ATOM 598 C C . HIS A 1 81 ? -2.191 -12.281 -16.937 1.00 73.31 81 HIS A C 1
ATOM 600 O O . HIS A 1 81 ? -1.701 -13.057 -16.119 1.00 73.31 81 HIS A O 1
ATOM 606 N N . GLY A 1 82 ? -1.435 -11.700 -17.875 1.00 74.00 82 GLY A N 1
ATOM 607 C CA . GLY A 1 82 ? -0.032 -12.064 -18.136 1.00 74.00 82 GLY A CA 1
ATOM 608 C C . GLY A 1 82 ? 1.003 -11.610 -17.094 1.00 74.00 82 GLY A C 1
ATOM 609 O O . GLY A 1 82 ? 2.171 -11.960 -17.226 1.00 74.00 82 GLY A O 1
ATOM 610 N N . PHE A 1 83 ? 0.583 -10.845 -16.088 1.00 75.25 83 PHE A N 1
ATOM 611 C CA . PHE A 1 83 ? 1.355 -10.294 -14.961 1.00 75.25 83 PHE A CA 1
ATOM 612 C C . PHE A 1 83 ? 0.728 -10.785 -13.646 1.00 75.25 83 PHE A C 1
ATOM 614 O O . PHE A 1 83 ? -0.373 -11.313 -13.693 1.00 75.25 83 PHE A O 1
ATOM 621 N N . ALA A 1 84 ? 1.368 -10.642 -12.487 1.00 81.06 84 ALA A N 1
ATOM 622 C CA . ALA A 1 84 ? 0.713 -10.947 -11.208 1.00 81.06 84 ALA A CA 1
ATOM 623 C C . ALA A 1 84 ? -0.033 -9.713 -10.652 1.00 81.06 84 ALA A C 1
ATOM 625 O O . ALA A 1 84 ? 0.232 -8.582 -11.059 1.00 81.06 84 ALA A O 1
ATOM 626 N N . TRP A 1 85 ? -0.963 -9.927 -9.722 1.00 84.62 85 TRP A N 1
ATOM 627 C CA . TRP A 1 85 ? -1.588 -8.868 -8.917 1.00 84.62 85 TRP A CA 1
ATOM 628 C C . TRP A 1 85 ? -1.312 -9.114 -7.438 1.00 84.62 85 TRP A C 1
ATOM 630 O O . TRP A 1 85 ? -1.314 -10.259 -6.988 1.00 84.62 85 TRP A O 1
ATOM 640 N N . ILE A 1 86 ? -1.150 -8.043 -6.666 1.00 89.62 86 ILE A N 1
ATOM 641 C CA . ILE A 1 86 ? -1.247 -8.074 -5.208 1.00 89.62 86 ILE A CA 1
ATOM 642 C C . ILE A 1 86 ? -2.533 -7.355 -4.800 1.00 89.62 86 ILE A C 1
ATOM 644 O O . ILE A 1 86 ? -2.793 -6.233 -5.238 1.00 89.62 86 ILE A O 1
ATOM 648 N N . PHE A 1 87 ? -3.318 -8.008 -3.949 1.00 92.19 87 PHE A N 1
ATOM 649 C CA . PHE A 1 87 ? -4.531 -7.474 -3.337 1.00 92.19 87 PHE A CA 1
ATOM 650 C C . PHE A 1 87 ? -4.251 -7.153 -1.875 1.00 92.19 87 PHE A C 1
ATOM 652 O O . PHE A 1 87 ? -3.650 -7.974 -1.184 1.00 92.19 87 PHE A O 1
ATOM 659 N N . TYR A 1 88 ? -4.720 -6.002 -1.394 1.00 95.06 88 TYR A N 1
ATOM 660 C CA . TYR A 1 88 ? -4.707 -5.636 0.023 1.00 95.06 88 TYR A CA 1
ATOM 661 C C . TYR A 1 88 ? -6.030 -4.978 0.413 1.00 95.06 88 TYR A C 1
ATOM 663 O O . TYR A 1 88 ? -6.457 -4.000 -0.204 1.00 95.06 88 TYR A O 1
ATOM 671 N N . VAL A 1 89 ? -6.697 -5.516 1.432 1.00 96.06 89 VAL A N 1
ATOM 672 C CA . VAL A 1 89 ? -8.030 -5.055 1.841 1.00 96.06 89 VAL A CA 1
ATOM 673 C C . VAL A 1 89 ? -7.901 -3.931 2.871 1.00 96.06 89 VAL A C 1
ATOM 675 O O . VAL A 1 89 ? -7.368 -4.135 3.957 1.00 96.06 89 VAL A O 1
ATOM 678 N N . ILE A 1 90 ? -8.428 -2.747 2.557 1.00 95.38 90 ILE A N 1
ATOM 679 C CA . ILE A 1 90 ? -8.472 -1.587 3.463 1.00 95.38 90 ILE A CA 1
ATOM 680 C C . ILE A 1 90 ? -9.632 -1.718 4.455 1.00 95.38 90 ILE A C 1
ATOM 682 O O . ILE A 1 90 ? -9.457 -1.519 5.656 1.00 95.38 90 ILE A O 1
ATOM 686 N N . ARG A 1 91 ? -10.818 -2.076 3.950 1.00 94.94 91 ARG A N 1
ATOM 687 C CA . ARG A 1 91 ? -12.020 -2.394 4.737 1.00 94.94 91 ARG A CA 1
ATOM 688 C C . ARG A 1 91 ? -12.899 -3.401 3.996 1.00 94.94 91 ARG A C 1
ATOM 690 O O . ARG A 1 91 ? -12.765 -3.560 2.782 1.00 94.94 91 ARG A O 1
ATOM 697 N N . GLY A 1 92 ? -13.821 -4.031 4.719 1.00 94.12 92 GLY A N 1
ATOM 698 C CA . GLY A 1 92 ? -14.669 -5.095 4.184 1.00 94.12 92 GLY A CA 1
ATOM 699 C C . GLY A 1 92 ? -13.864 -6.369 3.928 1.00 94.12 92 GLY A C 1
ATOM 700 O O . GLY A 1 92 ? -13.029 -6.747 4.752 1.00 94.12 92 GLY A O 1
ATOM 701 N N . SER A 1 93 ? -14.135 -7.041 2.809 1.00 94.56 93 SER A N 1
ATOM 702 C CA . SER A 1 93 ? -13.479 -8.297 2.432 1.00 94.56 93 SER A CA 1
ATOM 703 C C . SER A 1 93 ? -13.580 -8.602 0.933 1.00 94.56 93 SER A C 1
ATOM 705 O O . SER A 1 93 ? -14.480 -8.138 0.233 1.00 94.56 93 SER A O 1
ATOM 707 N N . THR A 1 94 ? -12.656 -9.414 0.424 1.00 94.12 94 THR A N 1
ATOM 708 C CA . THR A 1 94 ? -12.719 -9.936 -0.949 1.00 94.12 94 THR A CA 1
ATOM 709 C C . THR A 1 94 ? -12.390 -11.419 -0.973 1.00 94.12 94 THR A C 1
ATOM 711 O O . THR A 1 94 ? -11.524 -11.876 -0.233 1.00 94.12 94 THR A O 1
ATOM 714 N N . GLU A 1 95 ? -13.084 -12.182 -1.805 1.00 93.94 95 GLU A N 1
ATOM 715 C CA . GLU A 1 95 ? -12.791 -13.585 -2.067 1.00 93.94 95 GLU A CA 1
ATOM 716 C C . GLU A 1 95 ? -11.979 -13.707 -3.361 1.00 93.94 95 GLU A C 1
ATOM 718 O O . GLU A 1 95 ? -12.301 -13.093 -4.378 1.00 93.94 95 GLU A O 1
ATOM 723 N N . ILE A 1 96 ? -10.921 -14.512 -3.323 1.00 92.19 96 ILE A N 1
ATOM 724 C CA . ILE A 1 96 ? -10.132 -14.911 -4.486 1.00 92.19 96 ILE A CA 1
ATOM 725 C C . ILE A 1 96 ? -10.325 -16.417 -4.662 1.00 92.19 96 ILE A C 1
ATOM 727 O O . ILE A 1 96 ? -9.963 -17.196 -3.779 1.00 92.19 96 ILE A O 1
ATOM 731 N N . GLY A 1 97 ? -10.914 -16.829 -5.782 1.00 90.69 97 GLY A N 1
ATOM 732 C CA . GLY A 1 97 ? -11.067 -18.236 -6.152 1.00 90.69 97 GLY A CA 1
ATOM 733 C C . GLY A 1 97 ? -10.013 -18.664 -7.166 1.00 90.69 97 GLY A C 1
ATOM 734 O O . GLY A 1 97 ? -9.833 -17.983 -8.167 1.00 90.69 97 GLY A O 1
ATOM 735 N N . THR A 1 98 ? -9.352 -19.797 -6.955 1.00 89.94 98 THR A N 1
ATOM 736 C CA . THR A 1 98 ? -8.479 -20.471 -7.932 1.00 89.94 98 THR A CA 1
ATOM 737 C C . THR A 1 98 ? -8.999 -21.891 -8.186 1.00 89.94 98 THR A C 1
ATOM 739 O O . THR A 1 98 ? -10.003 -22.306 -7.606 1.00 89.94 98 THR A O 1
ATOM 742 N N . ALA A 1 99 ? -8.322 -22.661 -9.042 1.00 87.31 99 ALA A N 1
ATOM 743 C CA . ALA A 1 99 ? -8.616 -24.089 -9.207 1.00 87.31 99 ALA A CA 1
ATOM 744 C C . ALA A 1 99 ? -8.444 -24.896 -7.900 1.00 87.31 99 ALA A C 1
ATOM 746 O O . ALA A 1 99 ? -9.100 -25.917 -7.719 1.00 87.31 99 ALA A O 1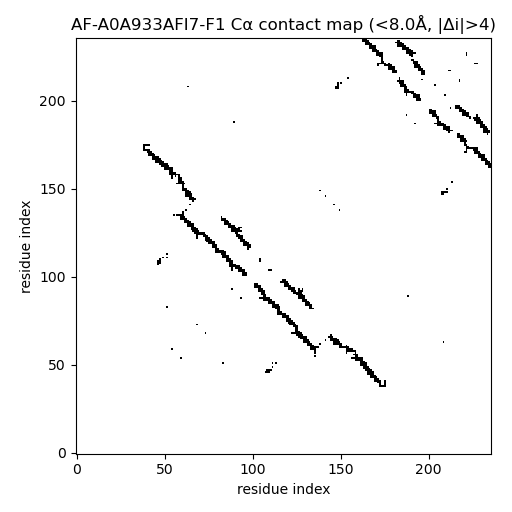
ATOM 747 N N . ASP A 1 100 ? -7.595 -24.418 -6.985 1.00 87.75 100 ASP A N 1
ATOM 748 C CA . ASP A 1 100 ? -7.238 -25.086 -5.727 1.00 87.75 100 ASP A CA 1
ATOM 749 C C . ASP A 1 100 ? -8.217 -24.774 -4.577 1.00 87.75 100 ASP A C 1
ATOM 751 O O . ASP A 1 100 ? -8.141 -25.386 -3.512 1.00 87.75 100 ASP A O 1
ATOM 755 N N . GLY A 1 101 ? -9.132 -23.814 -4.766 1.00 91.75 101 GLY A N 1
ATOM 756 C CA . GLY A 1 101 ? -10.141 -23.437 -3.776 1.00 91.75 101 GLY A CA 1
ATOM 757 C C . GLY A 1 101 ? -10.421 -21.935 -3.717 1.00 91.75 101 GLY A C 1
ATOM 758 O O . GLY A 1 101 ? -10.086 -21.175 -4.621 1.00 91.75 101 GLY A O 1
ATOM 759 N N . LYS A 1 102 ? -11.062 -21.492 -2.631 1.00 92.94 102 LYS A N 1
ATOM 760 C CA . LYS A 1 102 ? -11.425 -20.086 -2.391 1.00 92.94 102 LYS A CA 1
ATOM 761 C C . LYS A 1 102 ? -10.751 -19.568 -1.125 1.00 92.94 102 LYS A C 1
ATOM 763 O O . LYS A 1 102 ? -10.797 -20.228 -0.090 1.00 92.94 102 LYS A O 1
ATOM 768 N N . LYS A 1 103 ? -10.167 -18.369 -1.194 1.00 93.81 103 LYS A N 1
ATOM 769 C CA . LYS A 1 103 ? -9.598 -17.645 -0.052 1.00 93.81 103 LYS A CA 1
ATOM 770 C C . LYS A 1 103 ? -10.330 -16.321 0.132 1.00 93.81 103 LYS A C 1
ATOM 772 O O . LYS A 1 103 ? -10.271 -15.463 -0.744 1.00 93.81 103 LYS A O 1
ATOM 777 N N . VAL A 1 104 ? -10.965 -16.130 1.285 1.00 95.25 104 VAL A N 1
ATOM 778 C CA . VAL A 1 104 ? -11.458 -14.813 1.710 1.00 95.25 104 VAL A CA 1
ATOM 779 C C . VAL A 1 104 ? -10.306 -14.044 2.360 1.00 95.25 104 VAL A C 1
ATOM 781 O O . VAL A 1 104 ? -9.546 -14.616 3.137 1.00 95.25 104 VAL A O 1
ATOM 784 N N . LEU A 1 105 ? -10.177 -12.764 2.019 1.00 96.12 105 LEU A N 1
ATOM 785 C CA . LEU A 1 105 ? -9.287 -11.789 2.642 1.00 96.12 105 LEU A CA 1
ATOM 786 C C . LEU A 1 105 ? -10.130 -10.772 3.413 1.00 96.12 105 LEU A C 1
ATOM 788 O O . LEU A 1 105 ? -11.012 -10.136 2.829 1.00 96.12 105 LEU A O 1
ATOM 792 N N . ALA A 1 106 ? -9.847 -10.599 4.698 1.00 96.38 106 ALA A N 1
ATOM 793 C CA . ALA A 1 106 ? -10.426 -9.572 5.556 1.00 96.38 106 ALA A CA 1
ATOM 794 C C . ALA A 1 106 ? -9.577 -8.286 5.571 1.00 96.38 106 ALA A C 1
ATOM 796 O O . ALA A 1 106 ? -8.453 -8.246 5.071 1.00 96.38 106 ALA A O 1
ATOM 797 N N . ALA A 1 107 ? -10.107 -7.215 6.168 1.00 95.31 107 ALA A N 1
ATOM 798 C CA . ALA A 1 107 ? -9.401 -5.944 6.320 1.00 95.31 107 ALA A CA 1
ATOM 799 C C . ALA A 1 107 ? -8.016 -6.105 6.984 1.00 95.31 107 ALA A C 1
ATOM 801 O O . ALA A 1 107 ? -7.877 -6.679 8.065 1.00 95.31 107 ALA A O 1
ATOM 802 N N . GLY A 1 108 ? -6.985 -5.558 6.341 1.00 95.19 108 GLY A N 1
ATOM 803 C CA . GLY A 1 108 ? -5.589 -5.690 6.740 1.00 95.19 108 GLY A CA 1
ATOM 804 C C . GLY A 1 108 ? -4.882 -6.945 6.219 1.00 95.19 108 GLY A C 1
ATOM 805 O O . GLY A 1 108 ? -3.688 -7.079 6.485 1.00 95.19 108 GLY A O 1
ATOM 806 N N . GLU A 1 109 ? -5.564 -7.833 5.489 1.00 96.50 109 GLU A N 1
ATOM 807 C CA . GLU A 1 109 ? -4.964 -8.998 4.831 1.00 96.50 109 GLU A CA 1
ATOM 808 C C . GLU A 1 109 ? -4.623 -8.736 3.357 1.00 96.50 109 GLU A C 1
ATOM 810 O O . GLU A 1 109 ? -5.161 -7.832 2.708 1.00 96.50 109 GLU A O 1
ATOM 815 N N . ALA A 1 110 ? -3.726 -9.568 2.823 1.00 95.06 110 ALA A N 1
ATOM 816 C CA . ALA A 1 110 ? -3.295 -9.534 1.433 1.00 95.06 110 ALA A CA 1
ATOM 817 C C . ALA A 1 110 ? -3.077 -10.930 0.831 1.00 95.06 110 ALA A C 1
ATOM 819 O O . ALA A 1 110 ? -2.926 -11.939 1.531 1.00 95.06 110 ALA A O 1
ATOM 820 N N . ALA A 1 111 ? -3.034 -10.967 -0.499 1.00 93.06 111 ALA A N 1
ATOM 821 C CA . ALA A 1 111 ? -2.574 -12.109 -1.279 1.00 93.06 111 ALA A CA 1
ATOM 822 C C . ALA A 1 111 ? -1.946 -11.651 -2.599 1.00 93.06 111 ALA A C 1
ATOM 824 O O . ALA A 1 111 ? -2.306 -10.605 -3.139 1.00 93.06 111 ALA A O 1
ATOM 825 N N . ILE A 1 112 ? -1.050 -12.480 -3.134 1.00 90.06 112 ILE A N 1
ATOM 826 C CA . ILE A 1 112 ? -0.606 -12.406 -4.526 1.00 90.06 112 ILE A CA 1
ATOM 827 C C . ILE A 1 112 ? -1.436 -13.404 -5.334 1.00 90.06 112 ILE A C 1
ATOM 829 O O . ILE A 1 112 ? -1.614 -14.542 -4.905 1.00 90.06 112 ILE A O 1
ATOM 833 N N . VAL A 1 113 ? -1.888 -12.985 -6.513 1.00 87.75 113 VAL A N 1
ATOM 834 C CA . VAL A 1 113 ? -2.356 -13.867 -7.585 1.00 87.75 113 VAL A CA 1
ATOM 835 C C . VAL A 1 113 ? -1.261 -13.907 -8.656 1.00 87.75 113 VAL A C 1
ATOM 837 O O . VAL A 1 113 ? -1.054 -12.897 -9.339 1.00 87.75 113 VAL A O 1
ATOM 840 N N . PRO A 1 114 ? -0.511 -15.020 -8.773 1.00 85.56 114 PRO A N 1
ATOM 841 C CA . PRO A 1 114 ? 0.512 -15.227 -9.791 1.00 85.56 114 PRO A CA 1
ATOM 842 C C . PRO A 1 114 ? 0.085 -14.917 -11.230 1.00 85.56 114 PRO A C 1
ATOM 844 O O . PRO A 1 114 ? -1.078 -15.030 -11.620 1.00 85.56 114 PRO A O 1
ATOM 847 N N . ALA A 1 115 ? 1.079 -14.587 -12.053 1.00 81.38 115 ALA A N 1
ATOM 848 C CA . ALA A 1 115 ? 0.883 -14.372 -13.477 1.00 81.38 115 ALA A CA 1
ATOM 849 C C . ALA A 1 115 ? 0.355 -15.636 -14.164 1.00 81.38 115 ALA A C 1
ATOM 851 O O . ALA A 1 115 ? 0.846 -16.737 -13.921 1.00 81.38 115 ALA A O 1
ATOM 852 N N . ARG A 1 116 ? -0.606 -15.453 -15.074 1.00 83.25 116 ARG A N 1
ATOM 853 C CA . ARG A 1 116 ? -1.254 -16.504 -15.877 1.00 83.25 116 ARG A CA 1
ATOM 854 C C . ARG A 1 116 ? -2.044 -17.556 -15.086 1.00 83.25 116 ARG A C 1
ATOM 856 O O . ARG A 1 116 ? -2.521 -18.517 -15.689 1.00 83.25 116 ARG A O 1
ATOM 863 N N . GLN A 1 117 ? -2.212 -17.394 -13.772 1.00 86.31 117 GLN A N 1
ATOM 864 C CA . GLN A 1 117 ? -3.129 -18.233 -13.007 1.00 86.31 117 GLN A CA 1
ATOM 865 C C . GLN A 1 117 ? -4.568 -17.845 -13.365 1.00 86.31 117 GLN A C 1
ATOM 867 O O . GLN A 1 117 ? -4.931 -16.673 -13.286 1.00 86.31 117 GLN A O 1
ATOM 872 N N . ALA A 1 118 ? -5.397 -18.817 -13.743 1.00 87.56 118 ALA A N 1
ATOM 873 C CA . ALA A 1 118 ? -6.835 -18.602 -13.875 1.00 87.56 118 ALA A CA 1
ATOM 874 C C . ALA A 1 118 ? -7.464 -18.496 -12.479 1.00 87.56 118 ALA A C 1
ATOM 876 O O . ALA A 1 118 ? -7.219 -19.343 -11.616 1.00 87.56 118 ALA A O 1
ATOM 877 N N . HIS A 1 119 ? -8.250 -17.449 -12.256 1.00 89.50 119 HIS A N 1
ATOM 878 C CA . HIS A 1 119 ? -8.843 -17.153 -10.957 1.00 89.50 119 HIS A CA 1
ATOM 879 C C . HIS A 1 119 ? -10.121 -16.320 -11.115 1.00 89.50 119 HIS A C 1
ATOM 881 O O . HIS A 1 119 ? -10.429 -15.799 -12.189 1.00 89.50 119 HIS A O 1
ATOM 887 N N . SER A 1 120 ? -10.858 -16.181 -10.019 1.00 89.31 120 SER A N 1
ATOM 888 C CA . SER A 1 120 ? -11.983 -15.263 -9.886 1.00 89.31 120 SER A CA 1
ATOM 889 C C . SER A 1 120 ? -11.789 -14.324 -8.700 1.00 89.31 120 SER A C 1
ATOM 891 O O . SER A 1 120 ? -11.133 -14.670 -7.714 1.00 89.31 120 SER A O 1
ATOM 893 N N . HIS A 1 121 ? -12.377 -13.138 -8.798 1.00 87.88 121 HIS A N 1
ATOM 894 C CA . HIS A 1 121 ? -12.504 -12.185 -7.707 1.00 87.88 121 HIS A CA 1
ATOM 895 C C . HIS A 1 121 ? -13.966 -12.001 -7.368 1.00 87.88 121 HIS A C 1
ATOM 897 O O . HIS A 1 121 ? -14.776 -11.734 -8.255 1.00 87.88 121 HIS A O 1
ATOM 903 N N . ARG A 1 122 ? -14.279 -12.054 -6.076 1.00 89.12 122 ARG A N 1
ATOM 904 C CA . ARG A 1 122 ? -15.573 -11.652 -5.555 1.00 89.12 122 ARG A CA 1
ATOM 905 C C . ARG A 1 122 ? -15.412 -10.601 -4.467 1.00 89.12 122 ARG A C 1
ATOM 907 O O . ARG A 1 122 ? -15.161 -10.909 -3.302 1.00 89.12 122 ARG A O 1
ATOM 914 N N . PHE A 1 123 ? -15.597 -9.345 -4.859 1.00 88.50 123 PHE A N 1
ATOM 915 C CA . PHE A 1 123 ? -15.617 -8.215 -3.937 1.00 88.50 123 PHE A CA 1
ATOM 916 C C . PHE A 1 123 ? -16.958 -8.218 -3.195 1.00 88.50 123 PHE A C 1
ATOM 918 O O . PHE A 1 123 ? -18.023 -8.170 -3.819 1.00 88.50 123 PHE A O 1
ATOM 925 N N . LEU A 1 124 ? -16.908 -8.341 -1.866 1.00 87.88 124 LEU A N 1
ATOM 926 C CA . LEU A 1 124 ? -18.100 -8.329 -1.019 1.00 87.88 124 LEU A CA 1
ATOM 927 C C . LEU A 1 124 ? -18.518 -6.882 -0.703 1.00 87.88 124 LEU A C 1
ATOM 929 O O . LEU A 1 124 ? -17.674 -5.992 -0.803 1.00 87.88 124 LEU A O 1
ATOM 933 N N . PRO A 1 125 ? -19.780 -6.622 -0.313 1.00 90.75 125 PRO A N 1
ATOM 934 C CA . PRO A 1 125 ? -20.278 -5.257 -0.169 1.00 90.75 125 PRO A CA 1
ATOM 935 C C . PRO A 1 125 ? -19.503 -4.415 0.854 1.00 90.75 125 PRO A C 1
ATOM 937 O O . PRO A 1 125 ? -18.894 -4.943 1.785 1.00 90.75 125 PRO A O 1
ATOM 940 N N . GLN A 1 126 ? -19.554 -3.089 0.692 1.00 90.81 126 GLN A N 1
ATOM 941 C CA . GLN A 1 126 ? -18.869 -2.082 1.524 1.00 90.81 126 GLN A CA 1
ATOM 942 C C . GLN A 1 126 ? -17.330 -2.184 1.561 1.00 90.81 126 GLN A C 1
ATOM 944 O O . GLN A 1 126 ? -16.670 -1.484 2.341 1.00 90.81 126 GLN A O 1
ATOM 949 N N . SER A 1 127 ? -16.737 -3.006 0.699 1.00 91.69 127 SER A N 1
ATOM 950 C CA . SER A 1 127 ? -15.298 -3.247 0.669 1.00 91.69 127 SER A CA 1
ATOM 951 C C . SER A 1 127 ? -14.528 -2.147 -0.049 1.00 91.69 127 SER A C 1
ATOM 953 O O . SER A 1 127 ? -15.051 -1.450 -0.920 1.00 91.69 127 SER A O 1
ATOM 955 N N . GLN A 1 128 ? -13.261 -2.018 0.327 1.00 93.25 128 GLN A N 1
ATOM 956 C CA . GLN A 1 12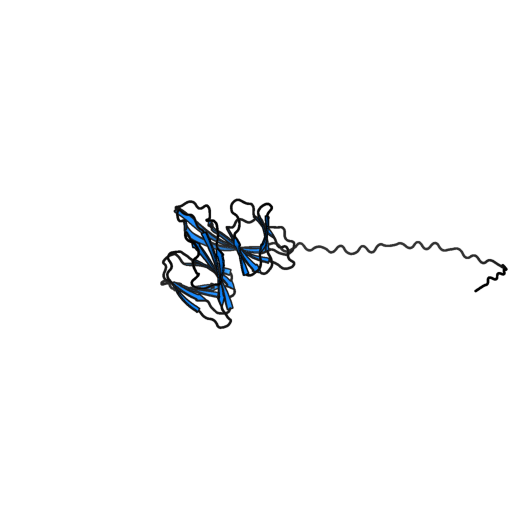8 ? -12.273 -1.130 -0.275 1.00 93.25 128 GLN A CA 1
ATOM 957 C C . GLN A 1 128 ? -10.979 -1.931 -0.381 1.00 93.25 128 GLN A C 1
ATOM 959 O O . GLN A 1 128 ? -10.418 -2.341 0.637 1.00 93.25 128 GLN A O 1
ATOM 964 N N . VAL A 1 129 ? -10.536 -2.205 -1.602 1.00 92.31 129 VAL A N 1
ATOM 965 C CA . VAL A 1 129 ? -9.390 -3.072 -1.886 1.00 92.31 129 VAL A CA 1
ATOM 966 C C . VAL A 1 129 ? -8.414 -2.310 -2.764 1.00 92.31 129 VAL A C 1
ATOM 968 O O . VAL A 1 129 ? -8.784 -1.824 -3.832 1.00 92.31 129 VAL A O 1
ATOM 971 N N . LEU A 1 130 ? -7.163 -2.220 -2.321 1.00 91.75 130 LEU A N 1
ATOM 972 C CA . LEU A 1 130 ? -6.075 -1.791 -3.184 1.00 91.75 130 LEU A CA 1
ATOM 973 C C . LEU A 1 130 ? -5.596 -2.975 -4.005 1.00 91.75 130 LEU A C 1
ATOM 975 O O . LEU A 1 130 ? -5.350 -4.059 -3.468 1.00 91.75 130 LEU A O 1
ATOM 979 N N . VAL A 1 131 ? -5.417 -2.734 -5.296 1.00 88.25 131 VAL A N 1
ATOM 980 C CA . VAL A 1 131 ? -4.839 -3.697 -6.223 1.00 88.25 131 VAL A CA 1
ATOM 981 C C . VAL A 1 131 ? -3.636 -3.055 -6.893 1.00 88.25 131 VAL A C 1
ATOM 983 O O . VAL A 1 131 ? -3.724 -1.949 -7.433 1.00 88.25 131 VAL A O 1
ATOM 986 N N . PHE A 1 132 ? -2.497 -3.735 -6.835 1.00 84.62 132 PHE A N 1
ATOM 987 C CA . PHE A 1 132 ? -1.242 -3.232 -7.374 1.00 84.62 132 PHE A CA 1
ATOM 988 C C . PHE A 1 132 ? -0.460 -4.333 -8.080 1.00 84.62 132 PHE A C 1
ATOM 990 O O . PHE A 1 132 ? -0.467 -5.487 -7.661 1.00 84.62 132 PHE A O 1
ATOM 997 N N . ARG A 1 133 ? 0.201 -3.976 -9.184 1.00 78.75 133 ARG A N 1
ATOM 998 C CA . ARG A 1 133 ? 1.101 -4.864 -9.936 1.00 78.75 133 ARG A CA 1
ATOM 999 C C . ARG A 1 133 ? 2.418 -4.148 -10.218 1.00 78.75 133 ARG A C 1
ATOM 1001 O O . ARG A 1 133 ? 2.415 -2.989 -10.634 1.00 78.75 133 ARG A O 1
ATOM 1008 N N . PRO A 1 134 ? 3.539 -4.836 -10.035 1.00 69.88 134 PRO A N 1
ATOM 1009 C CA . PRO A 1 134 ? 4.725 -4.603 -10.834 1.00 69.88 134 PRO A CA 1
ATOM 1010 C C . PRO A 1 134 ? 4.498 -4.935 -12.324 1.00 69.88 134 PRO A C 1
ATOM 1012 O O . PRO A 1 134 ? 3.925 -5.979 -12.644 1.00 69.88 134 PRO A O 1
ATOM 1015 N N . ALA A 1 135 ? 4.944 -4.063 -13.233 1.00 64.81 135 ALA A N 1
ATOM 1016 C CA . ALA A 1 135 ? 4.788 -4.191 -14.686 1.00 64.81 135 ALA A CA 1
ATOM 1017 C C . ALA A 1 135 ? 6.013 -3.657 -15.462 1.00 64.81 135 ALA A C 1
ATOM 1019 O O . ALA A 1 135 ? 6.639 -2.678 -15.063 1.00 64.81 135 ALA A O 1
ATOM 1020 N N . ASP A 1 136 ? 6.332 -4.290 -16.594 1.00 60.78 136 ASP A N 1
ATOM 1021 C CA . ASP A 1 136 ? 7.315 -3.841 -17.600 1.00 60.78 136 ASP A CA 1
ATOM 1022 C C . ASP A 1 136 ? 6.726 -2.805 -18.580 1.00 60.78 136 ASP A C 1
ATOM 1024 O O . ASP A 1 136 ? 7.449 -2.082 -19.265 1.00 60.78 136 ASP A O 1
ATOM 1028 N N . ARG A 1 137 ? 5.394 -2.744 -18.655 1.00 60.59 137 ARG A N 1
ATOM 1029 C CA . ARG A 1 137 ? 4.606 -1.904 -19.565 1.00 60.59 137 ARG A CA 1
ATOM 1030 C C . ARG A 1 137 ? 3.801 -0.862 -18.790 1.00 60.59 137 ARG A C 1
ATOM 1032 O O . ARG A 1 137 ? 3.547 -1.063 -17.600 1.00 60.59 137 ARG A O 1
ATOM 1039 N N . PRO A 1 138 ? 3.353 0.221 -19.453 1.00 62.22 138 PRO A N 1
ATOM 1040 C CA . PRO A 1 138 ? 2.438 1.170 -18.841 1.00 62.22 138 PRO A CA 1
ATOM 1041 C C . PRO A 1 138 ? 1.190 0.487 -18.285 1.00 62.22 138 PRO A C 1
ATOM 1043 O O . PRO A 1 138 ? 0.692 -0.494 -18.851 1.00 62.22 138 PRO A O 1
ATOM 1046 N N . PHE A 1 139 ? 0.627 1.053 -17.222 1.00 62.62 139 PHE A N 1
ATOM 1047 C CA . PHE A 1 139 ? -0.715 0.702 -16.792 1.00 62.62 139 PHE A CA 1
ATOM 1048 C C . PHE A 1 139 ? -1.732 1.238 -17.798 1.00 62.62 139 PHE A C 1
ATOM 1050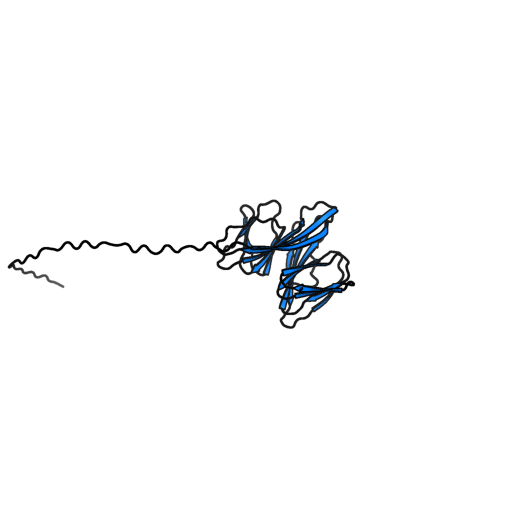 O O . PHE A 1 139 ? -2.271 2.338 -17.634 1.00 62.62 139 PHE A O 1
ATOM 1057 N N . GLY A 1 140 ? -2.030 0.401 -18.798 1.00 58.53 140 GLY A N 1
ATOM 1058 C CA . GLY A 1 140 ? -3.293 0.453 -19.528 1.00 58.53 140 GLY A CA 1
ATOM 1059 C C . GLY A 1 140 ? -4.486 0.346 -18.574 1.00 58.53 140 GLY A C 1
ATOM 1060 O O . GLY A 1 140 ? -4.308 0.128 -17.369 1.00 58.53 140 GLY A O 1
ATOM 1061 N N . GLU A 1 141 ? -5.694 0.510 -19.110 1.00 54.53 141 GLU A N 1
ATOM 1062 C CA . GLU A 1 141 ? -6.919 0.545 -18.309 1.00 54.53 141 GLU A CA 1
ATOM 1063 C C . GLU A 1 141 ? -7.004 -0.654 -17.353 1.00 54.53 141 GLU A C 1
ATOM 1065 O O . GLU A 1 141 ? -6.770 -1.807 -17.726 1.00 54.53 141 GLU A O 1
ATOM 1070 N N . PHE A 1 142 ? -7.286 -0.367 -16.082 1.00 59.03 142 PHE A N 1
ATOM 1071 C CA . PHE A 1 142 ? -7.628 -1.412 -15.129 1.00 59.03 142 PHE A CA 1
ATOM 1072 C C . PHE A 1 142 ? -8.994 -1.969 -15.534 1.00 59.03 142 PHE A C 1
ATOM 1074 O O . PHE A 1 142 ? -9.911 -1.189 -15.775 1.00 59.03 142 PHE A O 1
ATOM 1081 N N . HIS A 1 143 ? -9.155 -3.297 -15.549 1.00 54.22 143 HIS A N 1
ATOM 1082 C CA . HIS A 1 143 ? -10.454 -3.928 -15.830 1.00 54.22 143 HIS A CA 1
ATOM 1083 C C . HIS A 1 143 ? -11.576 -3.394 -14.920 1.00 54.22 143 HIS A C 1
ATOM 1085 O O . HIS A 1 143 ? -12.715 -3.264 -15.359 1.00 54.22 143 HIS A O 1
ATOM 1091 N N . ARG A 1 144 ? -11.236 -3.045 -13.671 1.00 67.50 144 ARG A N 1
ATOM 1092 C CA . ARG A 1 144 ? -12.080 -2.306 -12.729 1.00 67.50 144 ARG A CA 1
ATOM 1093 C C . ARG A 1 144 ? -11.209 -1.511 -11.751 1.00 67.50 144 ARG A C 1
ATOM 1095 O O . ARG A 1 144 ? -10.101 -1.930 -11.420 1.00 67.50 144 ARG A O 1
ATOM 1102 N N . GLY A 1 145 ? -11.754 -0.409 -11.242 1.00 75.19 145 GLY A N 1
ATOM 1103 C CA . GLY A 1 145 ? -11.184 0.372 -10.144 1.00 75.19 145 GLY A CA 1
ATOM 1104 C C . GLY A 1 145 ? -10.638 1.730 -10.578 1.00 75.19 145 GLY A C 1
ATOM 1105 O O . GLY A 1 145 ? -10.229 1.929 -11.722 1.00 75.19 145 GLY A O 1
ATOM 1106 N N . ALA A 1 146 ? -10.628 2.683 -9.650 1.00 80.62 146 ALA A N 1
ATOM 1107 C CA . ALA A 1 146 ? -10.059 4.000 -9.884 1.00 80.62 146 ALA A CA 1
ATOM 1108 C C . ALA A 1 146 ? -8.527 3.907 -9.851 1.00 80.62 146 ALA A C 1
ATOM 1110 O O . ALA A 1 146 ? -7.947 3.594 -8.810 1.00 80.62 146 ALA A O 1
ATOM 1111 N N . LYS A 1 147 ? -7.862 4.204 -10.975 1.00 82.75 147 LYS A N 1
ATOM 1112 C CA . LYS A 1 147 ? -6.401 4.373 -11.027 1.00 82.75 147 LYS A CA 1
ATOM 1113 C C . LYS A 1 147 ? -6.002 5.521 -10.100 1.00 82.75 147 LYS A C 1
ATOM 1115 O O . LYS A 1 147 ? -6.342 6.673 -10.359 1.00 82.75 147 LYS A O 1
ATOM 1120 N N . LEU A 1 148 ? -5.275 5.204 -9.033 1.00 81.19 148 LEU A N 1
ATOM 1121 C CA . LEU A 1 148 ? -4.795 6.185 -8.061 1.00 81.19 148 LEU A CA 1
ATOM 1122 C C . LEU A 1 148 ? -3.400 6.699 -8.413 1.00 81.19 148 LEU A C 1
ATOM 1124 O O . LEU A 1 148 ? -3.122 7.880 -8.226 1.00 81.19 148 LEU A O 1
ATOM 1128 N N . TYR A 1 149 ? -2.524 5.815 -8.897 1.00 83.44 149 TYR A N 1
ATOM 1129 C CA . TYR A 1 149 ? -1.134 6.145 -9.206 1.00 83.44 149 TYR A CA 1
ATOM 1130 C C . TYR A 1 149 ? -0.526 5.168 -10.225 1.00 83.44 149 TYR A C 1
ATOM 1132 O O . TYR A 1 149 ? -0.887 3.991 -10.264 1.00 83.44 149 TYR A O 1
ATOM 1140 N N . GLU A 1 150 ? 0.440 5.644 -11.010 1.00 84.94 150 GLU A N 1
ATOM 1141 C CA . GLU A 1 150 ? 1.397 4.835 -11.775 1.00 84.94 150 GLU A CA 1
ATOM 1142 C C . GLU A 1 150 ? 2.786 5.478 -11.677 1.00 84.94 150 GLU A C 1
ATOM 1144 O O . GLU A 1 150 ? 2.910 6.701 -11.744 1.00 84.94 150 GLU A O 1
ATOM 1149 N N . SER A 1 151 ? 3.835 4.668 -11.524 1.00 81.75 151 SER A N 1
ATOM 1150 C CA . SER A 1 151 ? 5.202 5.164 -11.437 1.00 81.75 151 SER A CA 1
ATOM 1151 C C . SER A 1 151 ? 5.739 5.590 -12.806 1.00 81.75 151 SER A C 1
ATOM 1153 O O . SER A 1 151 ? 5.809 4.824 -13.773 1.00 81.75 151 SER A O 1
ATOM 1155 N N . ASN A 1 152 ? 6.173 6.848 -12.882 1.00 78.31 152 ASN A N 1
ATOM 1156 C CA . ASN A 1 152 ? 6.829 7.381 -14.076 1.00 78.31 152 ASN A CA 1
ATOM 1157 C C . ASN A 1 152 ? 8.146 6.637 -14.354 1.00 78.31 152 ASN A C 1
ATOM 1159 O O . ASN A 1 152 ? 8.422 6.267 -15.498 1.00 78.31 152 ASN A O 1
ATOM 1163 N N . THR A 1 153 ? 8.899 6.351 -13.290 1.00 76.25 153 THR A N 1
ATOM 1164 C CA . THR A 1 153 ? 10.175 5.626 -13.301 1.00 76.25 153 THR A CA 1
ATOM 1165 C C . THR A 1 153 ? 9.964 4.145 -12.977 1.00 76.25 153 THR A C 1
ATOM 1167 O O . THR A 1 153 ? 9.084 3.796 -12.184 1.00 76.25 153 THR A O 1
ATOM 1170 N N . ALA A 1 154 ? 10.779 3.272 -13.571 1.00 77.06 154 ALA A N 1
ATOM 1171 C CA . ALA A 1 154 ? 10.931 1.898 -13.104 1.00 77.06 154 ALA A CA 1
ATOM 1172 C C . ALA A 1 154 ? 11.823 1.856 -11.851 1.00 77.06 154 ALA A C 1
ATOM 1174 O O . ALA A 1 154 ? 12.689 2.712 -11.666 1.00 77.06 154 ALA A O 1
ATOM 1175 N N . LEU A 1 155 ? 11.622 0.855 -10.999 1.00 75.81 155 LEU A N 1
ATOM 1176 C CA . LEU A 1 155 ? 12.513 0.567 -9.883 1.00 75.81 155 LEU A CA 1
ATOM 1177 C C . LEU A 1 155 ? 13.886 0.089 -10.392 1.00 75.81 155 LEU A C 1
ATOM 1179 O O . LEU A 1 155 ? 13.936 -0.632 -11.395 1.00 75.81 155 LEU A O 1
ATOM 1183 N N . PRO A 1 156 ? 14.991 0.450 -9.710 1.00 72.69 156 PRO A N 1
ATOM 1184 C CA . PRO A 1 156 ? 16.345 0.035 -10.073 1.00 72.69 156 PRO A CA 1
ATOM 1185 C C . PRO A 1 156 ? 16.581 -1.430 -9.672 1.00 72.69 156 PRO A C 1
ATOM 1187 O O . PRO A 1 156 ? 17.216 -1.720 -8.662 1.00 72.69 156 PRO A O 1
ATOM 1190 N N . LEU A 1 157 ? 16.007 -2.357 -10.440 1.00 73.38 157 LEU A N 1
ATOM 1191 C CA . LEU A 1 157 ? 16.010 -3.790 -10.140 1.00 73.38 157 LEU A CA 1
ATOM 1192 C C . LEU A 1 157 ? 17.094 -4.537 -10.922 1.00 73.38 157 LEU A C 1
ATOM 1194 O O . LEU A 1 157 ? 17.332 -4.264 -12.098 1.00 73.38 157 LEU A O 1
ATOM 1198 N N . THR A 1 158 ? 17.712 -5.527 -10.280 1.00 74.25 158 THR A N 1
ATOM 1199 C CA . THR A 1 158 ? 18.645 -6.458 -10.915 1.00 74.25 158 THR A CA 1
ATOM 1200 C C . THR A 1 158 ? 17.854 -7.532 -11.674 1.00 74.25 158 THR A C 1
ATOM 1202 O O . THR A 1 158 ? 17.054 -8.246 -11.062 1.00 74.25 158 THR A O 1
ATOM 1205 N N . PRO A 1 159 ? 18.050 -7.694 -12.996 1.00 69.75 159 PRO A N 1
ATOM 1206 C CA . PRO A 1 159 ? 17.337 -8.706 -13.772 1.00 69.75 159 PRO A CA 1
ATOM 1207 C C . PRO A 1 159 ? 17.543 -10.120 -13.214 1.00 69.75 159 PRO A C 1
ATOM 1209 O O . PRO A 1 159 ? 18.659 -10.502 -12.866 1.00 69.75 159 PRO A O 1
ATOM 1212 N N . GLY A 1 160 ? 16.472 -10.913 -13.145 1.00 69.06 160 GLY A N 1
ATOM 1213 C CA . GLY A 1 160 ? 16.534 -12.311 -12.701 1.00 69.06 160 GLY A CA 1
ATOM 1214 C C . GLY A 1 160 ? 16.619 -12.532 -11.183 1.00 69.06 160 GLY A C 1
ATOM 1215 O O . GLY A 1 160 ? 16.316 -13.641 -10.741 1.00 69.06 160 GLY A O 1
ATOM 1216 N N . GLN A 1 161 ? 16.931 -11.509 -10.376 1.00 75.31 161 GLN A N 1
ATOM 1217 C CA . GLN A 1 161 ? 16.811 -11.587 -8.915 1.00 75.31 161 GLN A CA 1
ATOM 1218 C C . GLN A 1 161 ? 15.369 -11.948 -8.524 1.00 75.31 161 GLN A C 1
ATOM 1220 O O . GLN A 1 161 ? 14.415 -11.528 -9.181 1.00 75.31 161 GLN A O 1
ATOM 1225 N N . ALA A 1 162 ? 15.211 -12.760 -7.476 1.00 76.62 162 ALA A N 1
ATOM 1226 C CA . ALA A 1 162 ? 13.910 -13.081 -6.904 1.00 76.62 162 ALA A CA 1
ATOM 1227 C C . ALA A 1 162 ? 13.460 -11.945 -5.978 1.00 76.62 162 ALA A C 1
ATOM 1229 O O . ALA A 1 162 ? 14.158 -11.617 -5.022 1.00 76.62 162 ALA A O 1
ATOM 1230 N N . TYR A 1 163 ? 12.285 -11.393 -6.258 1.00 79.75 163 TYR A N 1
ATOM 1231 C CA . TYR A 1 163 ? 11.718 -10.242 -5.571 1.00 79.75 163 TYR A CA 1
ATOM 1232 C C . TYR A 1 163 ? 10.583 -10.618 -4.630 1.00 79.75 163 TYR A C 1
ATOM 1234 O O . TYR A 1 163 ? 9.858 -11.604 -4.826 1.00 79.75 163 TYR A O 1
ATOM 1242 N N . LYS A 1 164 ? 10.397 -9.766 -3.631 1.00 86.88 164 LYS A N 1
ATOM 1243 C CA . LYS A 1 164 ? 9.357 -9.813 -2.617 1.00 86.88 164 LYS A CA 1
ATOM 1244 C C . LYS A 1 164 ? 8.520 -8.545 -2.629 1.00 86.88 164 LYS A C 1
ATOM 1246 O O . LYS A 1 164 ? 8.942 -7.483 -3.073 1.00 86.88 164 LYS A O 1
ATOM 1251 N N . VAL A 1 165 ? 7.313 -8.688 -2.102 1.00 88.69 165 VAL A N 1
ATOM 1252 C CA . VAL A 1 165 ? 6.393 -7.602 -1.785 1.00 88.69 165 VAL A CA 1
ATOM 1253 C C . VAL A 1 165 ? 6.191 -7.619 -0.281 1.00 88.69 165 VAL A C 1
ATOM 1255 O O . VAL A 1 165 ? 5.699 -8.610 0.265 1.00 88.69 165 VAL A O 1
ATOM 1258 N N . ARG A 1 166 ? 6.521 -6.513 0.382 1.00 93.12 166 ARG A N 1
ATOM 1259 C CA . ARG A 1 166 ? 6.227 -6.287 1.794 1.00 93.12 166 ARG A CA 1
ATOM 1260 C C . ARG A 1 166 ? 5.254 -5.128 1.948 1.00 93.12 166 ARG A C 1
ATOM 1262 O O . ARG A 1 166 ? 5.496 -4.033 1.452 1.00 93.12 166 ARG A O 1
ATOM 1269 N N . ILE A 1 167 ? 4.169 -5.364 2.680 1.00 95.12 167 ILE A N 1
ATOM 1270 C CA . ILE A 1 167 ? 3.198 -4.336 3.067 1.00 95.12 167 ILE A CA 1
ATOM 1271 C C . ILE A 1 167 ? 3.360 -4.087 4.563 1.00 95.12 167 ILE A C 1
ATOM 1273 O O . ILE A 1 167 ? 3.145 -4.988 5.379 1.00 95.12 167 ILE A O 1
ATOM 1277 N N . LYS A 1 168 ? 3.712 -2.857 4.931 1.00 96.31 168 LYS A N 1
ATOM 1278 C CA . LYS A 1 168 ? 3.719 -2.380 6.317 1.00 96.31 168 LYS A CA 1
ATOM 1279 C C . LYS A 1 168 ? 2.503 -1.478 6.502 1.00 96.31 168 LYS A C 1
ATOM 1281 O O . LYS A 1 168 ? 2.320 -0.541 5.734 1.00 96.31 168 LYS A O 1
ATOM 1286 N N . GLN A 1 169 ? 1.689 -1.735 7.519 1.00 96.06 169 GLN A N 1
ATOM 1287 C CA . GLN A 1 169 ? 0.684 -0.790 8.000 1.00 96.06 169 GLN A CA 1
ATOM 1288 C C . GLN A 1 169 ? 1.286 0.031 9.140 1.00 96.06 169 GLN A C 1
ATOM 1290 O O . GLN A 1 169 ? 1.903 -0.530 10.047 1.00 96.06 169 GLN A O 1
ATOM 1295 N N . LEU A 1 170 ? 1.097 1.347 9.088 1.00 95.88 170 LEU A N 1
ATOM 1296 C CA . LEU A 1 170 ? 1.618 2.293 10.062 1.00 95.88 170 LEU A CA 1
ATOM 1297 C C . LEU A 1 170 ? 0.492 3.155 10.637 1.00 95.88 170 LEU A C 1
ATOM 1299 O O . LEU A 1 170 ? -0.444 3.535 9.928 1.00 95.88 170 LEU A O 1
ATOM 1303 N N . THR A 1 171 ? 0.634 3.501 11.915 1.00 95.19 171 THR A N 1
ATOM 1304 C CA . THR A 1 171 ? -0.158 4.530 12.594 1.00 95.19 171 THR A CA 1
ATOM 1305 C C . THR A 1 171 ? 0.803 5.494 13.282 1.00 95.19 171 THR A C 1
ATOM 1307 O O . THR A 1 171 ? 1.632 5.050 14.075 1.00 95.19 171 THR A O 1
ATOM 1310 N N . ILE A 1 172 ? 0.701 6.797 13.004 1.00 94.31 172 ILE A N 1
ATOM 1311 C CA . ILE A 1 172 ? 1.514 7.837 13.660 1.00 94.31 172 ILE A CA 1
ATOM 1312 C C . ILE A 1 172 ? 0.586 8.781 14.424 1.00 94.31 172 ILE A C 1
ATOM 1314 O O . ILE A 1 172 ? -0.348 9.353 13.852 1.00 94.31 172 ILE A O 1
ATOM 1318 N N . SER A 1 173 ? 0.838 8.953 15.718 1.00 92.44 173 SER A N 1
ATOM 1319 C CA . SER A 1 173 ? 0.034 9.820 16.582 1.00 92.44 173 SER A CA 1
ATOM 1320 C C . SER A 1 173 ? 0.342 11.30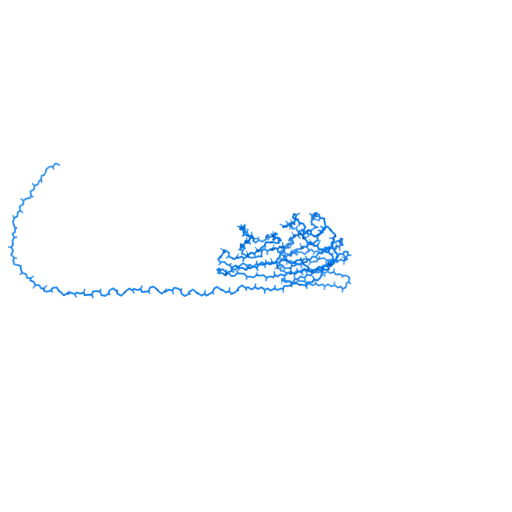6 16.336 1.00 92.44 173 SER A C 1
ATOM 1322 O O . SER A 1 173 ? 1.429 11.643 15.857 1.00 92.44 173 SER A O 1
ATOM 1324 N N . PRO A 1 174 ? -0.586 12.223 16.660 1.00 90.31 174 PRO A N 1
ATOM 1325 C CA . PRO A 1 174 ? -0.313 13.659 16.647 1.00 90.31 174 PRO A CA 1
ATOM 1326 C C . PRO A 1 174 ? 0.894 13.998 17.527 1.00 90.31 174 PRO A C 1
ATOM 1328 O O . PRO A 1 174 ? 1.000 13.506 18.649 1.00 90.31 174 PRO A O 1
ATOM 1331 N N . GLY A 1 175 ? 1.810 14.826 17.025 1.00 84.94 175 GLY A N 1
ATOM 1332 C CA . GLY A 1 175 ? 3.004 15.248 17.768 1.00 84.94 175 GLY A CA 1
ATOM 1333 C C . GLY A 1 175 ? 4.088 14.176 17.961 1.00 84.94 175 GLY A C 1
ATOM 1334 O O . GLY A 1 175 ? 5.121 14.478 18.557 1.00 84.94 175 GLY A O 1
ATOM 1335 N N . SER A 1 176 ? 3.910 12.949 17.455 1.00 87.94 176 SER A N 1
ATOM 1336 C CA . SER A 1 176 ? 4.999 11.966 17.391 1.00 87.94 176 SER A CA 1
ATOM 1337 C C . SER A 1 176 ? 6.144 12.471 16.506 1.00 87.94 176 SER A C 1
ATOM 1339 O O . SER A 1 176 ? 5.922 13.143 15.495 1.00 87.94 176 SER A O 1
ATOM 1341 N N . ALA A 1 177 ? 7.378 12.091 16.847 1.00 85.69 177 ALA A N 1
ATOM 1342 C CA . ALA A 1 177 ? 8.530 12.324 15.982 1.00 85.69 177 ALA A CA 1
ATOM 1343 C C . ALA A 1 177 ? 8.329 11.665 14.603 1.00 85.69 177 ALA A C 1
ATOM 1345 O O . ALA A 1 177 ? 7.684 10.619 14.484 1.00 85.69 177 ALA A O 1
ATOM 1346 N N . GLY A 1 178 ? 8.899 12.278 13.562 1.00 88.56 178 GLY A N 1
ATOM 1347 C CA . GLY A 1 178 ? 8.897 11.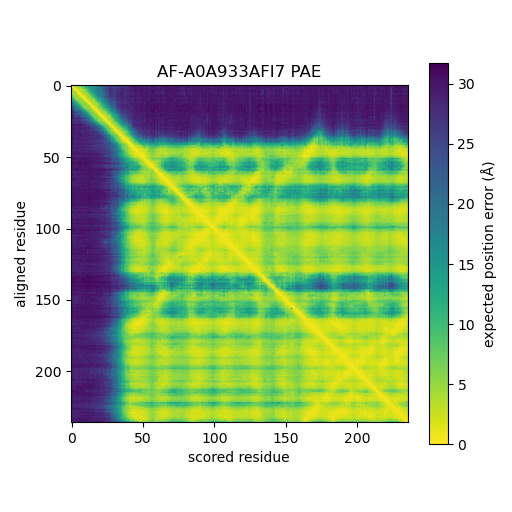703 12.220 1.00 88.56 178 GLY A CA 1
ATOM 1348 C C . GLY A 1 178 ? 9.646 10.369 12.174 1.00 88.56 178 GLY A C 1
ATOM 1349 O O . GLY A 1 178 ? 10.643 10.181 12.869 1.00 88.56 178 GLY A O 1
ATOM 1350 N N . MET A 1 179 ? 9.166 9.448 11.344 1.00 91.88 179 MET A N 1
ATOM 1351 C CA . MET A 1 179 ? 9.741 8.119 11.161 1.00 91.88 179 MET A CA 1
ATOM 1352 C C . MET A 1 179 ? 10.484 8.052 9.829 1.00 91.88 179 MET A C 1
ATOM 1354 O O . MET A 1 179 ? 9.894 8.336 8.786 1.00 91.88 179 MET A O 1
ATOM 1358 N N . THR A 1 180 ? 11.754 7.646 9.851 1.00 93.06 180 THR A N 1
ATOM 1359 C CA . THR A 1 180 ? 12.484 7.299 8.625 1.00 93.06 180 THR A CA 1
ATOM 1360 C C . THR A 1 180 ? 11.895 6.031 8.021 1.00 93.06 180 THR A C 1
ATOM 1362 O O . THR A 1 180 ? 11.675 5.054 8.738 1.00 93.06 180 THR A O 1
ATOM 1365 N N . VAL A 1 181 ? 11.643 6.036 6.715 1.00 92.06 181 VAL A N 1
ATOM 1366 C CA . VAL A 1 181 ? 11.049 4.898 6.006 1.00 92.06 181 VAL A CA 1
ATOM 1367 C C . VAL A 1 181 ? 11.838 4.535 4.759 1.00 92.06 181 VAL A C 1
ATOM 1369 O O . VAL A 1 181 ? 12.465 5.384 4.131 1.00 92.06 181 VAL A O 1
ATOM 1372 N N . ASP A 1 182 ? 11.769 3.252 4.422 1.00 89.00 182 ASP A N 1
ATOM 1373 C CA . ASP A 1 182 ? 12.264 2.683 3.177 1.00 89.00 182 ASP A CA 1
ATOM 1374 C C . ASP A 1 182 ? 11.123 1.866 2.557 1.00 89.00 182 ASP A C 1
ATOM 1376 O O . ASP A 1 182 ? 10.594 0.930 3.180 1.00 89.00 182 ASP A O 1
ATOM 1380 N N . ALA A 1 183 ? 10.649 2.354 1.411 1.00 90.31 183 ALA A N 1
ATOM 1381 C CA . ALA A 1 183 ? 9.488 1.888 0.663 1.00 90.31 183 ALA A CA 1
ATOM 1382 C C . ALA A 1 183 ? 9.459 2.562 -0.720 1.00 90.31 183 ALA A C 1
ATOM 1384 O O . ALA A 1 183 ? 10.007 3.650 -0.916 1.00 90.31 183 ALA A O 1
ATOM 1385 N N . ASN A 1 184 ? 8.762 1.948 -1.676 1.00 88.12 184 ASN A N 1
ATOM 1386 C CA . ASN A 1 184 ? 8.607 2.490 -3.030 1.00 88.12 184 ASN A CA 1
ATOM 1387 C C . ASN A 1 184 ? 7.338 3.331 -3.175 1.00 88.12 184 ASN A C 1
ATOM 1389 O O . ASN A 1 184 ? 7.282 4.221 -4.027 1.00 88.12 184 ASN A O 1
ATOM 1393 N N . PHE A 1 185 ? 6.317 3.049 -2.360 1.00 90.94 185 PHE A N 1
ATOM 1394 C CA . PHE A 1 185 ? 5.075 3.812 -2.347 1.00 90.94 185 PHE A CA 1
ATOM 1395 C C . PHE A 1 185 ? 4.302 3.703 -1.040 1.00 90.94 185 PHE A C 1
ATOM 1397 O O . PHE A 1 185 ? 4.558 2.827 -0.214 1.00 90.94 185 PHE A O 1
ATOM 1404 N N . GLY A 1 186 ? 3.319 4.585 -0.880 1.00 93.38 186 GLY A N 1
ATOM 1405 C CA . GLY A 1 186 ? 2.347 4.515 0.200 1.00 93.38 186 GLY A CA 1
ATOM 1406 C C . GLY A 1 186 ? 0.926 4.831 -0.245 1.00 93.38 186 GLY A C 1
ATOM 1407 O O . GLY A 1 186 ? 0.684 5.276 -1.368 1.00 93.38 186 GLY A O 1
ATOM 1408 N N . TYR A 1 187 ? -0.016 4.592 0.663 1.00 95.00 187 TYR A N 1
ATOM 1409 C CA . TYR A 1 187 ? -1.422 4.962 0.521 1.00 95.00 187 TYR A CA 1
ATOM 1410 C C . TYR A 1 187 ? -1.993 5.369 1.881 1.00 95.00 187 TYR A C 1
ATOM 1412 O O . TYR A 1 187 ? -1.854 4.628 2.859 1.00 95.00 187 TYR A O 1
ATOM 1420 N N . VAL A 1 188 ? -2.639 6.537 1.948 1.00 95.12 188 VAL A N 1
ATOM 1421 C CA . VAL A 1 188 ? -3.231 7.055 3.191 1.00 95.12 188 VAL A CA 1
ATOM 1422 C C . VAL A 1 188 ? -4.661 6.534 3.347 1.00 95.12 188 VAL A C 1
ATOM 1424 O O . VAL A 1 188 ? -5.525 6.798 2.511 1.00 95.12 188 VAL A O 1
ATOM 1427 N N . MET A 1 189 ? -4.910 5.806 4.436 1.00 94.81 189 MET A N 1
ATOM 1428 C CA . MET A 1 189 ? -6.227 5.259 4.778 1.00 94.81 189 MET A CA 1
ATOM 1429 C C . MET A 1 189 ? -7.042 6.221 5.646 1.00 94.81 189 MET A C 1
ATOM 1431 O O . MET A 1 189 ? -8.252 6.314 5.479 1.00 94.81 189 MET A O 1
ATOM 1435 N N . GLU A 1 190 ? -6.390 6.914 6.583 1.00 93.81 190 GLU A N 1
ATOM 1436 C CA . GLU A 1 190 ? -7.012 7.828 7.549 1.00 93.81 190 GLU A CA 1
ATOM 1437 C C . GLU A 1 190 ? -6.051 8.976 7.878 1.00 93.81 190 GLU A C 1
ATOM 1439 O O . GLU A 1 190 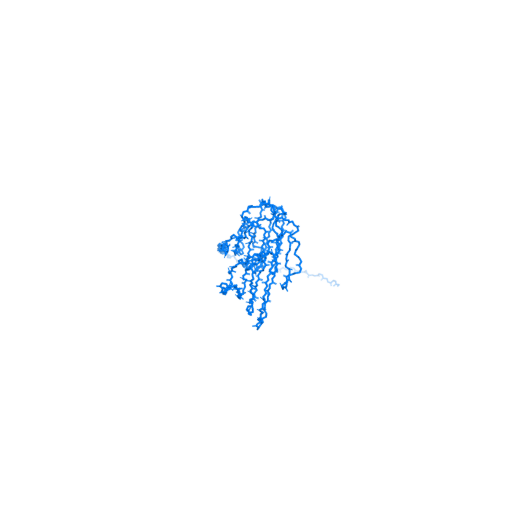? -4.844 8.755 7.985 1.00 93.81 190 GLU A O 1
ATOM 1444 N N . GLY A 1 191 ? -6.582 10.182 8.090 1.00 92.75 191 GLY A N 1
ATOM 1445 C CA . GLY A 1 191 ? -5.799 11.369 8.444 1.00 92.75 191 GLY A CA 1
ATOM 1446 C C . GLY A 1 191 ? -4.988 11.962 7.284 1.00 92.75 191 GLY A C 1
ATOM 1447 O O . GLY A 1 191 ? -5.222 11.674 6.112 1.00 92.75 191 GLY A O 1
ATOM 1448 N N . THR A 1 192 ? -4.024 12.816 7.617 1.00 92.38 192 THR A N 1
ATOM 1449 C CA . THR A 1 192 ? -3.196 13.537 6.642 1.00 92.38 192 THR A CA 1
ATOM 1450 C C . THR A 1 192 ? -1.725 13.271 6.934 1.00 92.38 192 THR A C 1
ATOM 1452 O O . THR A 1 192 ? -1.253 13.517 8.044 1.00 92.38 192 THR A O 1
ATOM 1455 N N . LEU A 1 193 ? -0.999 12.751 5.943 1.00 95.81 193 LEU A N 1
ATOM 1456 C CA . LEU A 1 193 ? 0.398 12.348 6.094 1.00 95.81 193 LEU A CA 1
ATOM 1457 C C . LEU A 1 193 ? 1.326 13.406 5.498 1.00 95.81 193 LEU A C 1
ATOM 1459 O O . LEU A 1 193 ? 1.187 13.764 4.331 1.00 95.81 193 LEU A O 1
ATOM 1463 N N . THR A 1 194 ? 2.316 13.858 6.259 1.00 95.62 194 THR A N 1
ATOM 1464 C CA . THR A 1 194 ? 3.419 14.659 5.719 1.00 95.62 194 THR A CA 1
ATOM 1465 C C . THR A 1 194 ? 4.565 13.731 5.340 1.00 95.62 194 THR A C 1
ATOM 1467 O O . THR A 1 194 ? 4.960 12.873 6.127 1.00 95.62 194 THR A O 1
ATOM 1470 N N . VAL A 1 195 ? 5.112 13.904 4.138 1.00 95.69 195 VAL A N 1
ATOM 1471 C CA . VAL A 1 195 ? 6.257 13.144 3.624 1.00 95.69 195 VAL A CA 1
ATOM 1472 C C . VAL A 1 195 ? 7.359 14.123 3.244 1.00 95.69 195 VAL A C 1
ATOM 1474 O O . VAL A 1 195 ? 7.158 14.980 2.380 1.00 95.69 195 VAL A O 1
ATOM 1477 N N . ARG A 1 196 ? 8.525 13.986 3.876 1.00 95.62 196 ARG A N 1
ATOM 1478 C CA . ARG A 1 196 ? 9.756 14.701 3.537 1.00 95.62 196 ARG A CA 1
ATOM 1479 C C . ARG A 1 196 ? 10.719 13.751 2.827 1.00 95.62 196 ARG A C 1
ATOM 1481 O O . ARG A 1 196 ? 10.980 12.671 3.345 1.00 95.62 196 ARG A O 1
ATOM 1488 N N . ALA A 1 197 ? 11.271 14.163 1.692 1.00 92.69 197 ALA A N 1
ATOM 1489 C CA . ALA A 1 197 ? 12.335 13.455 0.983 1.00 92.69 197 ALA A CA 1
ATOM 1490 C C . ALA A 1 197 ? 13.450 14.455 0.648 1.00 92.69 197 ALA A C 1
ATOM 1492 O O . ALA A 1 197 ? 13.291 15.301 -0.233 1.00 92.69 197 ALA A O 1
ATOM 1493 N N . GLY A 1 198 ? 14.553 14.402 1.400 1.00 90.50 198 GLY A N 1
ATOM 1494 C CA . GLY A 1 198 ? 15.537 15.489 1.412 1.00 90.50 198 GLY A CA 1
ATOM 1495 C C . GLY A 1 198 ? 14.888 16.809 1.851 1.00 90.50 198 GLY A C 1
ATOM 1496 O O . GLY A 1 198 ? 14.198 16.852 2.872 1.00 90.50 198 GLY A O 1
ATOM 1497 N N . ASP A 1 199 ? 15.063 17.865 1.057 1.00 91.44 199 ASP A N 1
ATOM 1498 C CA . ASP A 1 199 ? 14.459 19.182 1.307 1.00 91.44 199 ASP A CA 1
ATOM 1499 C C . ASP A 1 199 ? 12.996 19.289 0.840 1.00 91.44 199 ASP A C 1
ATOM 1501 O O . ASP A 1 199 ? 12.265 20.181 1.272 1.00 91.44 199 ASP A O 1
ATOM 1505 N N . ALA A 1 200 ? 12.535 18.374 -0.021 1.00 93.50 200 ALA A N 1
ATOM 1506 C CA . ALA A 1 200 ? 11.167 18.389 -0.524 1.00 93.50 200 ALA A CA 1
ATOM 1507 C C . ALA A 1 200 ? 10.187 17.901 0.553 1.00 93.50 200 ALA A C 1
ATOM 1509 O O . ALA A 1 200 ? 10.342 16.807 1.097 1.00 93.50 200 ALA A O 1
ATOM 1510 N N . VAL A 1 201 ? 9.143 18.687 0.827 1.00 94.81 201 VAL A N 1
ATOM 1511 C CA . VAL A 1 201 ? 8.040 18.322 1.729 1.00 94.81 201 VAL A CA 1
ATOM 1512 C C . VAL A 1 201 ? 6.737 18.287 0.939 1.00 94.81 201 VAL A C 1
ATOM 1514 O O . VAL A 1 201 ? 6.444 19.193 0.164 1.00 94.81 201 VAL A O 1
ATOM 1517 N N . SER A 1 202 ? 5.947 17.237 1.144 1.00 93.88 202 SER A N 1
ATOM 1518 C CA . SER A 1 202 ? 4.646 17.033 0.508 1.00 93.88 202 SER A CA 1
ATOM 1519 C C . SER A 1 202 ? 3.606 16.561 1.523 1.00 93.88 202 SER A C 1
ATOM 1521 O O . SER A 1 202 ? 3.948 15.998 2.566 1.00 93.88 202 SER A O 1
ATOM 1523 N N . THR A 1 203 ? 2.329 16.769 1.207 1.00 94.81 203 THR A N 1
ATOM 1524 C CA . THR A 1 203 ? 1.200 16.357 2.046 1.00 94.81 203 THR A CA 1
ATOM 1525 C C . THR A 1 203 ? 0.309 15.404 1.263 1.00 94.81 203 THR A C 1
ATOM 1527 O O . THR A 1 203 ? -0.171 15.741 0.183 1.00 94.81 203 THR A O 1
ATOM 1530 N N . GLN A 1 204 ? 0.086 14.217 1.817 1.00 94.31 204 GLN A N 1
ATOM 1531 C CA . GLN A 1 204 ? -0.669 13.127 1.211 1.00 94.31 204 GLN A CA 1
ATOM 1532 C C . GLN A 1 204 ? -2.024 12.986 1.912 1.00 94.31 204 GLN A C 1
ATOM 1534 O O . GLN A 1 204 ? -2.114 13.027 3.143 1.00 94.31 204 GLN A O 1
ATOM 1539 N N . GLN A 1 205 ? -3.080 12.849 1.112 1.00 91.50 205 GLN A N 1
ATOM 1540 C CA . GLN A 1 205 ? -4.473 12.844 1.563 1.00 91.50 205 GLN A CA 1
ATOM 1541 C C . GLN A 1 205 ? -5.065 11.432 1.559 1.00 91.50 205 GLN A C 1
ATOM 1543 O O . GLN A 1 205 ? -4.635 10.582 0.776 1.00 91.50 205 GLN A O 1
ATOM 1548 N N . VAL A 1 206 ? -6.089 11.206 2.390 1.00 93.00 206 VAL A N 1
ATOM 1549 C CA . VAL A 1 206 ? -6.893 9.970 2.385 1.00 93.00 206 VAL A CA 1
ATOM 1550 C C . VAL A 1 206 ? -7.351 9.622 0.966 1.00 93.00 206 VAL A C 1
ATOM 1552 O O . VAL A 1 206 ? -7.752 10.501 0.199 1.00 93.00 206 VAL A O 1
ATOM 1555 N N . GLY A 1 207 ? -7.308 8.338 0.607 1.00 90.81 207 GLY A N 1
ATOM 1556 C CA . GLY A 1 207 ? -7.758 7.882 -0.711 1.00 90.81 207 GLY A CA 1
ATOM 1557 C C . GLY A 1 207 ? -6.746 8.119 -1.833 1.00 90.81 207 GLY A C 1
ATOM 1558 O O . GLY A 1 207 ? -7.090 7.970 -3.006 1.00 90.81 207 GLY A O 1
ATOM 1559 N N . LYS A 1 208 ? -5.507 8.518 -1.514 1.00 87.94 208 LYS A N 1
ATOM 1560 C CA . LYS A 1 208 ? -4.441 8.748 -2.498 1.00 87.94 208 LYS A CA 1
ATOM 1561 C C . LYS A 1 208 ? -3.253 7.826 -2.263 1.00 87.94 208 LYS A C 1
ATOM 1563 O O . LYS A 1 208 ? -2.742 7.703 -1.150 1.00 87.94 208 LYS A O 1
ATOM 1568 N N . ALA A 1 209 ? -2.818 7.199 -3.354 1.00 90.75 209 ALA A N 1
ATOM 1569 C CA . ALA A 1 209 ? -1.533 6.526 -3.445 1.00 90.75 209 ALA A CA 1
ATOM 1570 C C . ALA A 1 209 ? -0.471 7.524 -3.926 1.00 90.75 209 ALA A C 1
ATOM 1572 O O . ALA A 1 209 ? -0.761 8.395 -4.747 1.00 90.75 209 ALA A O 1
ATOM 1573 N N . PHE A 1 210 ? 0.752 7.391 -3.423 1.00 90.75 210 PHE A N 1
ATOM 1574 C CA . PHE A 1 210 ? 1.863 8.283 -3.741 1.00 90.75 210 PHE A CA 1
ATOM 1575 C C . PHE A 1 210 ? 3.164 7.496 -3.868 1.00 90.75 210 PHE A C 1
ATOM 1577 O O . PHE A 1 210 ? 3.428 6.576 -3.092 1.00 90.75 210 PHE A O 1
ATOM 1584 N N . GLY A 1 211 ? 3.980 7.863 -4.854 1.00 89.00 211 GLY A N 1
ATOM 1585 C CA . GLY A 1 211 ? 5.312 7.296 -5.026 1.00 89.00 211 GLY A CA 1
ATOM 1586 C C . GLY A 1 211 ? 6.328 7.918 -4.080 1.00 89.00 211 GLY A C 1
ATOM 1587 O O . GLY A 1 211 ? 6.229 9.092 -3.723 1.00 89.00 211 GLY A O 1
ATOM 1588 N N . LEU A 1 212 ? 7.313 7.115 -3.699 1.00 88.88 212 LEU A N 1
ATOM 1589 C CA . LEU A 1 212 ? 8.397 7.493 -2.808 1.00 88.88 212 LEU A CA 1
ATOM 1590 C C . LEU A 1 212 ? 9.736 7.408 -3.564 1.00 88.88 212 LEU A C 1
ATOM 1592 O O . LEU A 1 212 ? 9.999 6.397 -4.221 1.00 88.88 212 LEU A O 1
ATOM 1596 N N . PRO A 1 213 ? 10.568 8.468 -3.549 1.00 84.75 213 PRO A N 1
ATOM 1597 C CA . PRO A 1 213 ? 11.784 8.513 -4.352 1.00 84.75 213 PRO A CA 1
ATOM 1598 C C . PRO A 1 213 ? 12.857 7.578 -3.786 1.00 84.75 213 PRO A C 1
ATOM 1600 O O . PRO A 1 213 ? 13.250 7.684 -2.624 1.00 84.75 213 PRO A O 1
ATOM 1603 N N . SER A 1 214 ? 13.362 6.683 -4.633 1.00 80.25 214 SER A N 1
ATOM 1604 C CA . SER A 1 214 ? 14.512 5.832 -4.319 1.00 80.25 214 SER A CA 1
ATOM 1605 C C . SER A 1 214 ? 15.772 6.666 -4.054 1.00 80.25 214 SER A C 1
ATOM 1607 O O . SER A 1 214 ? 15.934 7.750 -4.612 1.00 80.25 214 SER A O 1
ATOM 1609 N N . ASN A 1 215 ? 16.697 6.123 -3.256 1.00 82.69 215 ASN A N 1
ATOM 1610 C CA . ASN A 1 215 ? 18.023 6.696 -2.968 1.00 82.69 215 ASN A CA 1
ATOM 1611 C C . ASN A 1 215 ? 18.030 8.033 -2.195 1.00 82.69 215 ASN A C 1
ATOM 1613 O O . ASN A 1 215 ? 19.073 8.678 -2.099 1.00 82.69 215 ASN A O 1
ATOM 1617 N N . VAL A 1 216 ? 16.898 8.447 -1.620 1.00 87.44 216 VAL A N 1
ATOM 1618 C CA . VAL A 1 216 ? 16.786 9.628 -0.753 1.00 87.44 216 VAL A CA 1
ATOM 1619 C C . VAL A 1 216 ? 16.198 9.195 0.585 1.00 87.44 216 VAL A C 1
ATOM 1621 O O . VAL A 1 216 ? 15.222 8.450 0.609 1.00 87.44 216 VAL A O 1
ATOM 1624 N N . THR A 1 217 ? 16.752 9.675 1.701 1.00 91.25 217 THR A N 1
ATOM 1625 C CA . THR A 1 217 ? 16.168 9.441 3.030 1.00 91.25 217 THR A CA 1
ATOM 1626 C C . THR A 1 217 ? 14.783 10.075 3.106 1.00 91.25 217 THR A C 1
ATOM 1628 O O . THR A 1 217 ? 14.634 11.293 2.961 1.00 91.25 217 THR A O 1
ATOM 1631 N N . GLN A 1 218 ? 13.772 9.247 3.355 1.00 93.81 218 GLN A N 1
ATOM 1632 C CA . GLN A 1 218 ? 12.383 9.667 3.485 1.00 93.81 218 GLN A CA 1
ATOM 1633 C C . GLN A 1 218 ? 11.984 9.683 4.958 1.00 93.81 218 GLN A C 1
ATOM 1635 O O . GLN A 1 218 ? 12.242 8.721 5.680 1.00 93.81 218 GLN A O 1
ATOM 1640 N N . VAL A 1 219 ? 11.314 10.746 5.395 1.00 95.06 219 VAL A N 1
ATOM 1641 C CA . VAL A 1 219 ? 10.725 10.852 6.734 1.00 95.06 219 VAL A CA 1
ATOM 1642 C C . VAL A 1 219 ? 9.236 11.130 6.601 1.00 95.06 219 VAL A C 1
ATOM 1644 O O . VAL A 1 219 ? 8.833 12.119 5.988 1.00 95.06 219 VAL A O 1
ATOM 1647 N N . VAL A 1 220 ? 8.417 10.274 7.205 1.00 95.44 220 VAL A N 1
ATOM 1648 C CA . VAL A 1 220 ? 6.964 10.450 7.293 1.00 95.44 220 VAL A CA 1
ATOM 1649 C C . VAL A 1 220 ? 6.572 10.954 8.678 1.00 95.44 220 VAL A C 1
ATOM 1651 O O . VAL A 1 220 ? 7.127 10.519 9.687 1.00 95.44 220 VAL A O 1
ATOM 1654 N N . SER A 1 221 ? 5.625 11.884 8.755 1.00 94.94 221 SER A N 1
ATOM 1655 C CA . SER A 1 221 ? 5.167 12.457 10.023 1.00 94.94 221 SER A CA 1
ATOM 1656 C C . SER A 1 221 ? 3.689 12.836 9.995 1.00 94.94 221 SER A C 1
ATOM 1658 O O . SER A 1 221 ? 3.083 13.024 8.939 1.00 94.94 221 SER A O 1
ATOM 1660 N N . ASN A 1 222 ? 3.103 12.951 11.186 1.00 94.06 222 ASN A N 1
ATOM 1661 C CA . ASN A 1 222 ? 1.743 13.433 11.364 1.00 94.06 222 ASN A CA 1
ATOM 1662 C C . ASN A 1 222 ? 1.765 14.938 11.668 1.00 94.06 222 ASN A C 1
ATOM 1664 O O . ASN A 1 222 ? 2.153 15.346 12.761 1.00 94.06 222 ASN A O 1
ATOM 1668 N N . GLY A 1 223 ? 1.366 15.756 10.691 1.00 81.12 223 GLY A N 1
ATOM 1669 C CA . GLY A 1 223 ? 1.199 17.205 10.865 1.00 81.12 223 GLY A CA 1
ATOM 1670 C C . GLY A 1 223 ? -0.186 17.625 11.373 1.00 81.12 223 GLY A C 1
ATOM 1671 O O . GLY A 1 223 ? -0.447 18.819 11.477 1.00 81.12 223 GLY A O 1
ATOM 1672 N N . GLY A 1 224 ? -1.087 16.670 11.626 1.00 86.25 224 GLY A N 1
ATOM 1673 C CA . GLY A 1 224 ? -2.471 16.904 12.029 1.00 86.25 224 GLY A CA 1
ATOM 1674 C C . GLY A 1 224 ? -2.742 16.658 13.516 1.00 86.25 224 GLY A C 1
ATOM 1675 O O . GLY A 1 224 ? -1.856 16.348 14.309 1.00 86.25 224 GLY A O 1
ATOM 1676 N N . THR A 1 225 ? -4.017 16.787 13.888 1.00 88.12 225 THR A N 1
ATOM 1677 C CA . THR A 1 225 ? -4.526 16.649 15.266 1.00 88.12 225 THR A CA 1
ATOM 1678 C C . THR A 1 225 ? -5.144 15.282 15.573 1.00 88.12 225 THR A C 1
ATOM 1680 O O . THR A 1 225 ? -5.526 15.023 16.711 1.00 88.12 225 THR A O 1
ATOM 1683 N N . THR A 1 226 ? -5.239 14.390 14.584 1.00 90.50 226 THR A N 1
ATOM 1684 C CA . THR A 1 226 ? -5.765 13.019 14.714 1.00 90.50 226 THR A CA 1
ATOM 1685 C C . THR A 1 226 ? -4.724 12.004 14.233 1.00 90.50 226 THR A C 1
ATOM 1687 O O . THR A 1 226 ? -3.881 12.368 13.411 1.00 90.50 226 THR A O 1
ATOM 1690 N N . PRO A 1 227 ? -4.712 10.751 14.731 1.00 92.25 227 PRO A N 1
ATOM 1691 C CA . PRO A 1 227 ? -3.783 9.730 14.247 1.00 92.25 227 PRO A CA 1
ATOM 1692 C C . PRO A 1 227 ? -3.911 9.515 12.735 1.00 92.25 227 PRO A C 1
ATOM 1694 O O . PRO A 1 227 ? -5.015 9.363 12.218 1.00 92.25 227 PRO A O 1
ATOM 1697 N N . VAL A 1 228 ? -2.779 9.476 12.031 1.00 95.06 228 VAL A N 1
ATOM 1698 C CA . VAL A 1 228 ? -2.732 9.152 10.599 1.00 95.06 228 VAL A CA 1
ATOM 1699 C C . VAL A 1 228 ? -2.468 7.658 10.438 1.00 95.06 228 VAL A C 1
ATOM 1701 O O . VAL A 1 228 ? -1.532 7.130 11.046 1.00 95.06 228 VAL A O 1
ATOM 1704 N N . ARG A 1 229 ? -3.280 6.974 9.625 1.00 95.62 229 ARG A N 1
ATOM 1705 C CA . ARG A 1 229 ? -3.141 5.542 9.323 1.00 95.62 229 ARG A CA 1
ATOM 1706 C C . ARG A 1 229 ? -2.903 5.356 7.833 1.00 95.62 229 ARG A C 1
ATOM 1708 O O . ARG A 1 229 ? -3.666 5.843 7.002 1.00 95.62 229 ARG A O 1
ATOM 1715 N N . PHE A 1 230 ? -1.848 4.640 7.482 1.00 96.25 230 PHE A N 1
ATOM 1716 C CA . PHE A 1 230 ? -1.419 4.465 6.096 1.00 96.25 230 PHE A CA 1
ATOM 1717 C C . PHE A 1 230 ? -0.726 3.117 5.915 1.00 96.25 230 PHE A C 1
ATOM 1719 O O . PHE A 1 230 ? -0.364 2.454 6.889 1.00 96.25 230 PHE A O 1
ATOM 1726 N N . ILE A 1 231 ? -0.559 2.699 4.663 1.00 96.69 231 ILE A N 1
ATOM 1727 C CA . ILE A 1 231 ? 0.371 1.624 4.321 1.00 96.69 231 ILE A CA 1
ATOM 1728 C C . ILE A 1 231 ? 1.584 2.173 3.587 1.00 96.69 231 ILE A C 1
ATOM 1730 O O . ILE A 1 231 ? 1.503 3.192 2.899 1.00 96.69 231 ILE A O 1
ATOM 1734 N N . LEU A 1 232 ? 2.682 1.438 3.707 1.00 95.31 232 LEU A N 1
ATOM 1735 C CA . LEU A 1 232 ? 3.852 1.523 2.851 1.00 95.31 232 LEU A CA 1
ATOM 1736 C C . LEU A 1 232 ? 4.078 0.169 2.188 1.00 95.31 232 LEU A C 1
ATOM 1738 O O . LEU A 1 232 ? 3.931 -0.875 2.833 1.00 95.31 232 LEU A O 1
ATOM 1742 N N . VAL A 1 233 ? 4.441 0.202 0.911 1.00 92.12 233 VAL A N 1
ATOM 1743 C CA . VAL A 1 233 ? 4.747 -0.983 0.114 1.00 92.12 233 VAL A CA 1
ATOM 1744 C C . VAL A 1 233 ? 6.185 -0.908 -0.382 1.00 92.12 233 VAL A C 1
ATOM 1746 O O . VAL A 1 233 ? 6.643 0.098 -0.927 1.00 92.12 233 VAL A O 1
ATOM 1749 N N . ASP A 1 234 ? 6.877 -2.008 -0.138 1.00 89.44 234 ASP A N 1
ATOM 1750 C CA . ASP A 1 234 ? 8.306 -2.228 -0.289 1.00 89.44 234 ASP A CA 1
ATOM 1751 C C . ASP A 1 234 ? 8.492 -3.442 -1.225 1.00 89.44 234 ASP A C 1
ATOM 1753 O O . ASP A 1 234 ? 7.894 -4.500 -1.009 1.00 89.44 234 ASP A O 1
ATOM 1757 N N . LEU A 1 235 ? 9.240 -3.243 -2.310 1.00 83.25 235 LEU A N 1
ATOM 1758 C CA . LEU A 1 235 ? 9.455 -4.142 -3.445 1.00 83.25 235 LEU A CA 1
ATOM 1759 C C . LEU A 1 235 ? 10.977 -4.350 -3.603 1.00 83.25 235 LEU A C 1
ATOM 1761 O O . LEU A 1 235 ? 11.659 -3.465 -4.127 1.00 83.25 235 LEU A O 1
ATOM 1765 N N . HIS A 1 236 ? 11.500 -5.492 -3.137 1.00 78.69 236 HIS A N 1
ATOM 1766 C CA . HIS A 1 236 ? 12.943 -5.764 -2.943 1.00 78.69 236 HIS A CA 1
ATOM 1767 C C . HIS A 1 236 ? 13.355 -7.207 -3.266 1.00 78.69 236 HIS A C 1
ATOM 1769 O O . HIS A 1 236 ? 12.484 -8.096 -3.146 1.00 78.69 236 HIS A O 1
#

Secondary structure (DSSP, 8-state):
------------------------------------PPPPPPEEEEEEEEEEEEPPTT--EEEEEEEE--SS--EEEEE--SS-EEEEEEESEEEEEETTEEEEEETT-EEEE-TT--EEEEEPTT-EEEEEEEESS--PPPSSSEEEEE-SSPP-PPTT-EEEEEEEEEEE-TTPPPEEE--SEEEEEES-EEEEETTEEEEE-TT-EEE--TTS-EEEEE-SSS-EEEEEEEE-

Nearest PDB structures (foldseek):
  3rns-assembly1_A  TM=5.283E-01  e=2.074E-07  Leptotrichia buccalis C-1013-b
  2pyt-assembly1_B  TM=7.792E-01  e=4.698E-04  Salmonella enterica subsp. enterica serovar Typhimurium str. LT2
  9bwf-assembly1_A  TM=6.416E-01  e=1.501E-04  metagenome
  3lwc-assembly1_A-2  TM=7.531E-01  e=1.905E-03  Rhizobium johnstonii 3841
  4axo-assembly1_A  TM=6.010E-01  e=1.754E-04  Clostridioides difficile 630

Mean predicted aligned error: 11.84 Å

Solvent-accessible surface area (backbone atoms only — not comparable to full-atom values): 13595 Å² total; per-residue (Å²): 131,91,82,90,84,92,83,85,88,91,86,82,82,92,83,90,76,86,82,80,83,78,79,78,78,80,74,73,81,74,72,79,75,78,79,78,72,78,54,60,79,65,47,77,42,80,52,40,73,48,78,78,45,61,45,53,83,80,16,39,22,41,36,35,27,40,39,73,38,48,85,81,40,72,50,79,46,79,51,68,44,91,51,41,41,36,42,37,23,73,33,47,33,36,35,42,32,42,94,93,44,75,48,78,36,46,54,62,32,62,51,76,47,61,50,63,48,60,33,32,42,32,46,36,42,55,13,32,32,41,39,34,34,66,32,84,59,81,88,63,87,63,97,70,46,53,78,54,40,70,49,92,59,55,47,97,58,64,58,68,45,77,28,31,44,33,34,35,40,38,36,33,25,35,79,37,80,64,43,79,58,86,48,50,29,34,36,28,73,35,49,45,41,32,40,31,47,72,89,49,73,50,78,47,46,54,83,37,46,48,81,40,70,81,100,48,71,27,34,40,32,30,83,45,90,54,59,20,31,31,38,36,36,30,78,86